Protein 5OWG (pdb70)

B-factor: mean 72.15, std 19.9, range [27.24, 138.33]

Radius of gyration: 15.94 Å; Cα contacts (8 Å, |Δi|>4): 299; chains: 1; bounding box: 30×39×41 Å

Solvent-accessible surface area: 9962 Å² total; per-residue (Å²): 85,18,61,117,1,36,76,69,0,28,97,14,0,74,111,67,7,105,73,62,148,24,119,18,8,122,94,0,67,61,161,183,45,16,2,67,5,64,2,0,48,38,160,51,0,40,5,0,0,2,9,6,3,59,32,103,202,68,54,2,22,0,13,0,1,0,0,0,58,32,47,2,35,10,0,8,0,3,2,29,2,28,4,2,94,197,119,49,92,23,66,91,54,55,15,17,102,231,132,18,87,3,39,138,88,196,178,105,128,30,55,125,38,1,70,89,2,29,49,24,0,75,55,0,3,64,61,0,121,118,22,69,53,90,34,120,98,65,88,7,35,144,63,8,30,134,34,0,77,117,52,26,179,72,68,194,50,12,96,67,11,51,10,40,122,120,28,10,141,68,1,14,33,71,2,6,3,24,109,27,147

Structure (mmCIF, N/CA/C/O backbone):
data_5OWG
#
_entry.id   5OWG
#
_cell.length_a   78.710
_cell.length_b   78.710
_cell.length_c   68.870
_cell.angle_alpha   90.00
_cell.angle_beta   90.00
_cell.angle_gamma   120.00
#
_symmetry.space_group_name_H-M   'P 32 2 1'
#
loop_
_entity.id
_entity.type
_entity.pdbx_description
1 polymer PcyX_EBK42635
2 water water
#
loop_
_atom_site.group_PDB
_atom_site.id
_atom_site.type_symbol
_atom_site.label_atom_id
_atom_site.label_alt_id
_atom_site.label_comp_id
_atom_site.label_asym_id
_atom_site.label_entity_id
_atom_site.label_seq_id
_atom_site.pdbx_PDB_ins_code
_atom_site.Cartn_x
_atom_site.Cartn_y
_atom_site.Cartn_z
_atom_site.occupancy
_atom_site.B_iso_or_equiv
_atom_site.auth_seq_id
_atom_site.auth_comp_id
_atom_site.auth_asym_id
_atom_site.auth_atom_id
_atom_site.pdbx_PDB_model_num
ATOM 1 N N . ARG A 1 13 ? 26.387 52.676 14.388 1.00 67.74 5 ARG A N 1
ATOM 2 C CA . ARG A 1 13 ? 26.945 52.405 13.069 1.00 74.88 5 ARG A CA 1
ATOM 3 C C . ARG A 1 13 ? 27.879 51.202 13.125 1.00 81.05 5 ARG A C 1
ATOM 4 O O . ARG A 1 13 ? 27.914 50.390 12.200 1.00 74.62 5 ARG A O 1
ATOM 25 N N . LEU A 1 14 ? 28.643 51.096 14.215 1.00 85.29 6 LEU A N 1
ATOM 26 C CA . LEU A 1 14 ? 29.501 49.931 14.404 1.00 73.25 6 LEU A CA 1
ATOM 27 C C . LEU A 1 14 ? 28.670 48.662 14.540 1.00 66.51 6 LEU A C 1
ATOM 28 O O . LEU A 1 14 ? 29.045 47.604 14.022 1.00 58.56 6 LEU A O 1
ATOM 44 N N . ILE A 1 15 ? 27.534 48.751 15.235 1.00 56.52 7 ILE A N 1
ATOM 45 C CA . ILE A 1 15 ? 26.657 47.594 15.375 1.00 72.35 7 ILE A CA 1
ATOM 46 C C . ILE A 1 15 ? 25.984 47.281 14.047 1.00 83.32 7 ILE A C 1
ATOM 47 O O . ILE A 1 15 ? 25.788 46.111 13.693 1.00 77.41 7 ILE A O 1
ATOM 63 N N . LYS A 1 16 ? 25.616 48.316 13.291 1.00 79.20 8 LYS A N 1
ATOM 64 C CA . LYS A 1 16 ? 25.069 48.102 11.957 1.00 77.51 8 LYS A CA 1
ATOM 65 C C . LYS A 1 16 ? 26.080 47.389 11.069 1.00 75.69 8 LYS A C 1
ATOM 66 O O . LYS A 1 16 ? 25.778 46.350 10.473 1.00 78.09 8 LYS A O 1
ATOM 85 N N . TRP A 1 17 ? 27.297 47.933 10.978 1.00 71.36 9 TRP A N 1
ATOM 86 C CA . TRP A 1 17 ? 28.344 47.279 10.202 1.00 70.54 9 TRP A CA 1
ATOM 87 C C . TRP A 1 17 ? 28.540 45.832 10.633 1.00 72.41 9 TRP A C 1
ATOM 88 O O . TRP A 1 17 ? 28.930 44.987 9.819 1.00 70.56 9 TRP A O 1
ATOM 109 N N . LYS A 1 18 ? 28.277 45.524 11.905 1.00 76.53 10 LYS A N 1
ATOM 110 C CA . LYS A 1 18 ? 28.460 44.163 12.392 1.00 78.66 10 LYS A CA 1
ATOM 111 C C . LYS A 1 18 ? 27.355 43.242 11.891 1.00 70.00 10 LYS A C 1
ATOM 112 O O . LYS A 1 18 ? 27.630 42.119 11.454 1.00 65.52 10 LYS A O 1
ATOM 131 N N . ASP A 1 19 ? 26.102 43.700 11.942 1.00 73.53 11 ASP A N 1
ATOM 132 C CA . ASP A 1 19 ? 25.000 42.882 11.450 1.00 69.41 11 ASP A CA 1
ATOM 133 C C . ASP A 1 19 ? 25.071 42.717 9.938 1.00 75.24 11 ASP A C 1
ATOM 134 O O . ASP A 1 19 ? 24.809 41.627 9.415 1.00 72.92 11 ASP A O 1
ATOM 143 N N . GLU A 1 20 ? 25.424 43.784 9.216 1.00 70.95 12 GLU A N 1
ATOM 144 C CA . GLU A 1 20 ? 25.624 43.655 7.776 1.00 75.10 12 GLU A CA 1
ATOM 145 C C . GLU A 1 20 ? 26.764 42.690 7.476 1.00 68.02 12 GLU A C 1
ATOM 146 O O . GLU A 1 20 ? 26.701 41.922 6.509 1.00 61.32 12 GLU A O 1
ATOM 158 N N . THR A 1 21 ? 27.817 42.717 8.297 1.00 78.77 13 THR A N 1
ATOM 159 C CA . THR A 1 21 ? 28.929 41.788 8.119 1.00 64.83 13 THR A CA 1
ATOM 160 C C . THR A 1 21 ? 28.482 40.347 8.329 1.00 51.90 13 THR A C 1
ATOM 161 O O . THR A 1 21 ? 28.852 39.454 7.557 1.00 53.20 13 THR A O 1
ATOM 172 N N . ILE A 1 22 ? 27.688 40.096 9.372 1.00 46.75 14 ILE A N 1
ATOM 173 C CA . ILE A 1 22 ? 27.251 38.735 9.664 1.00 53.89 14 ILE A CA 1
ATOM 174 C C . ILE A 1 22 ? 26.308 38.232 8.578 1.00 58.35 14 ILE A C 1
ATOM 175 O O . ILE A 1 22 ? 26.313 37.044 8.235 1.00 48.09 14 ILE A O 1
ATOM 191 N N . GLU A 1 23 ? 25.479 39.121 8.025 1.00 65.31 15 GLU A N 1
ATOM 192 C CA . GLU A 1 23 ? 24.576 38.714 6.953 1.00 66.15 15 GLU A CA 1
ATOM 193 C C . GLU A 1 23 ? 25.354 38.238 5.733 1.00 59.04 15 GLU A C 1
ATOM 194 O O . GLU A 1 23 ? 25.006 37.222 5.122 1.00 60.62 15 GLU A O 1
ATOM 206 N N . VAL A 1 24 ? 26.414 38.960 5.364 1.00 54.03 16 VAL A N 1
ATOM 207 C CA . VAL A 1 24 ? 27.219 38.565 4.211 1.00 45.95 16 VAL A CA 1
ATOM 208 C C . VAL A 1 24 ? 27.842 37.195 4.448 1.00 55.56 16 VAL A C 1
ATOM 209 O O . VAL A 1 24 ? 27.793 36.313 3.582 1.00 58.58 16 VAL A O 1
ATOM 222 N N . LEU A 1 25 ? 28.434 36.993 5.627 1.00 57.61 17 LEU A N 1
ATOM 223 C CA . LEU A 1 25 ? 29.103 35.725 5.905 1.00 52.25 17 LEU A CA 1
ATOM 224 C C . LEU A 1 25 ? 28.112 34.567 5.909 1.00 45.34 17 LEU A C 1
ATOM 225 O O . LEU A 1 25 ? 28.434 33.465 5.450 1.00 48.91 17 LEU A O 1
ATOM 241 N N . ASN A 1 26 ? 26.899 34.795 6.418 1.00 46.16 18 ASN A N 1
ATOM 242 C CA . ASN A 1 26 ? 25.889 33.741 6.416 1.00 60.78 18 ASN A CA 1
ATOM 243 C C . ASN A 1 26 ? 25.410 33.415 5.006 1.00 61.08 18 ASN A C 1
ATOM 244 O O . ASN A 1 26 ? 24.986 32.283 4.746 1.00 71.91 18 ASN A O 1
ATOM 255 N N . ASN A 1 27 ? 25.469 34.381 4.088 1.00 53.16 19 ASN A N 1
ATOM 256 C CA . ASN A 1 27 ? 24.956 34.184 2.738 1.00 67.59 19 ASN A CA 1
ATOM 257 C C . ASN A 1 27 ? 25.952 33.512 1.801 1.00 70.12 19 ASN A C 1
ATOM 258 O O . ASN A 1 27 ? 25.547 33.061 0.723 1.00 55.16 19 ASN A O 1
ATOM 269 N N . ASN A 1 28 ? 27.227 33.439 2.170 1.00 45.10 20 ASN A N 1
ATOM 270 C CA . ASN A 1 28 ? 28.260 32.885 1.301 1.00 57.98 20 ASN A CA 1
ATOM 271 C C . ASN A 1 28 ? 29.021 31.733 1.934 1.00 49.68 20 ASN A C 1
ATOM 272 O O . ASN A 1 28 ? 29.354 30.766 1.243 1.00 58.83 20 ASN A O 1
ATOM 283 N N . LEU A 1 29 ? 29.305 31.810 3.227 1.00 47.19 21 LEU A N 1
ATOM 284 C CA . LEU A 1 29 ? 30.071 30.800 3.938 1.00 51.92 21 LEU A CA 1
ATOM 285 C C . LEU A 1 29 ? 29.147 30.004 4.854 1.00 49.50 21 LEU A C 1
ATOM 286 O O . LEU A 1 29 ? 27.938 30.241 4.920 1.00 46.77 21 LEU A O 1
ATOM 302 N N . VAL A 1 30 ? 29.735 29.045 5.565 1.00 46.48 22 VAL A N 1
ATOM 303 C CA . VAL A 1 30 ? 29.030 28.258 6.568 1.00 44.91 22 VAL A CA 1
ATOM 304 C C . VAL A 1 30 ? 29.771 28.403 7.888 1.00 47.68 22 VAL A C 1
ATOM 305 O O . VAL A 1 30 ? 31.001 28.282 7.932 1.00 42.60 22 VAL A O 1
ATOM 318 N N . GLU A 1 31 ? 29.023 28.657 8.955 1.00 52.06 23 GLU A N 1
ATOM 319 C CA . GLU A 1 31 ? 29.609 28.794 10.277 1.00 56.41 23 GLU A CA 1
ATOM 320 C C . GLU A 1 31 ? 29.955 27.427 10.852 1.00 46.82 23 GLU A C 1
ATOM 321 O O . GLU A 1 31 ? 29.257 26.435 10.621 1.00 51.80 23 GLU A O 1
ATOM 333 N N . TYR A 1 32 ? 31.047 27.384 11.610 1.00 46.89 24 TYR A N 1
ATOM 334 C CA . TYR A 1 32 ? 31.506 26.159 12.245 1.00 45.16 24 TYR A CA 1
ATOM 335 C C . TYR A 1 32 ? 32.094 26.505 13.605 1.00 50.71 24 TYR A C 1
ATOM 336 O O . TYR A 1 32 ? 32.438 27.658 13.880 1.00 40.42 24 TYR A O 1
ATOM 354 N N . ASN A 1 33 ? 32.203 25.491 14.459 1.00 42.77 25 ASN A N 1
ATOM 355 C CA . ASN A 1 33 ? 32.742 25.656 15.807 1.00 41.85 25 ASN A CA 1
ATOM 356 C C . ASN A 1 33 ? 34.213 25.258 15.779 1.00 42.25 25 ASN A C 1
ATOM 357 O O . ASN A 1 33 ? 34.545 24.072 15.716 1.00 50.63 25 ASN A O 1
ATOM 368 N N . GLU A 1 34 ? 35.094 26.251 15.832 1.00 41.78 26 GLU A N 1
ATOM 369 C CA . GLU A 1 34 ? 36.526 25.977 15.794 1.00 49.27 26 GLU A CA 1
ATOM 370 C C . GLU A 1 34 ? 36.989 25.461 17.153 1.00 41.05 26 GLU A C 1
ATOM 371 O O . GLU A 1 34 ? 36.631 26.042 18.182 1.00 44.06 26 GLU A O 1
ATOM 383 N N . PRO A 1 35 ? 37.774 24.384 17.201 1.00 48.12 27 PRO A N 1
ATOM 384 C CA . PRO A 1 35 ? 38.244 23.873 18.495 1.00 47.69 27 PRO A CA 1
ATOM 385 C C . PRO A 1 35 ? 38.962 24.948 19.299 1.00 42.46 27 PRO A C 1
ATOM 386 O O . PRO A 1 35 ? 39.844 25.645 18.791 1.00 42.92 27 PRO A O 1
ATOM 397 N N . GLY A 1 36 ? 38.580 25.075 20.571 1.00 47.06 28 GLY A N 1
ATOM 398 C CA . GLY A 1 36 ? 39.184 26.016 21.483 1.00 42.97 28 GLY A CA 1
ATOM 399 C C . GLY A 1 36 ? 38.437 27.329 21.619 1.00 52.45 28 GLY A C 1
ATOM 400 O O . GLY A 1 36 ? 38.555 27.993 22.657 1.00 40.40 28 GLY A O 1
ATOM 404 N N . MET A 1 37 ? 37.668 27.719 20.599 1.00 40.47 29 MET A N 1
ATOM 405 C CA . MET A 1 37 ? 37.019 29.024 20.614 1.00 40.20 29 MET A CA 1
ATOM 406 C C . MET A 1 37 ? 35.923 29.120 21.666 1.00 43.38 29 MET A C 1
ATOM 407 O O . MET A 1 37 ? 35.583 30.233 22.083 1.00 44.48 29 MET A O 1
ATOM 421 N N . GLU A 1 38 ? 35.360 27.990 22.105 1.00 46.36 30 GLU A N 1
ATOM 422 C CA . GLU A 1 38 ? 34.334 28.040 23.141 1.00 45.22 30 GLU A CA 1
ATOM 423 C C . GLU A 1 38 ? 34.834 28.738 24.397 1.00 50.79 30 GLU A C 1
ATOM 424 O O . GLU A 1 38 ? 34.020 29.222 25.191 1.00 56.38 30 GLU A O 1
ATOM 436 N N . ARG A 1 39 ? 36.152 28.803 24.593 1.00 48.42 31 ARG A N 1
ATOM 437 C CA . ARG A 1 39 ? 36.721 29.490 25.744 1.00 60.94 31 ARG A CA 1
ATOM 438 C C . ARG A 1 39 ? 36.656 31.005 25.613 1.00 59.03 31 ARG A C 1
ATOM 439 O O . ARG A 1 39 ? 37.026 31.705 26.561 1.00 50.21 31 ARG A O 1
ATOM 460 N N . PHE A 1 40 ? 36.208 31.529 24.466 1.00 47.95 32 PHE A N 1
ATOM 461 C CA . PHE A 1 40 ? 36.240 32.965 24.214 1.00 47.75 32 PHE A CA 1
ATOM 462 C C . PHE A 1 40 ? 34.897 33.501 23.729 1.00 40.86 32 PHE A C 1
ATOM 463 O O . PHE A 1 40 ? 34.850 34.572 23.114 1.00 55.72 32 PHE A O 1
ATOM 480 N N . ASN A 1 41 ? 33.812 32.776 23.978 1.00 49.50 33 ASN A N 1
ATOM 481 C CA . ASN A 1 41 ? 32.454 33.289 23.814 1.00 53.54 33 ASN A CA 1
ATOM 482 C C . ASN A 1 41 ? 31.861 33.388 25.217 1.00 67.23 33 ASN A C 1
ATOM 483 O O . ASN A 1 41 ? 31.182 32.474 25.689 1.00 58.62 33 ASN A O 1
ATOM 494 N N . ASN A 1 42 ? 32.132 34.508 25.885 1.00 56.77 34 ASN A N 1
ATOM 495 C CA . ASN A 1 42 ? 31.745 34.718 27.277 1.00 71.37 34 ASN A CA 1
ATOM 496 C C . ASN A 1 42 ? 30.797 35.908 27.327 1.00 66.19 34 ASN A C 1
ATOM 497 O O . ASN A 1 42 ? 31.200 37.041 27.043 1.00 50.11 34 ASN A O 1
ATOM 508 N N . GLU A 1 43 ? 29.536 35.649 27.685 1.00 73.04 35 GLU A N 1
ATOM 509 C CA . GLU A 1 43 ? 28.536 36.711 27.696 1.00 79.17 35 GLU A CA 1
ATOM 510 C C . GLU A 1 43 ? 28.876 37.799 28.707 1.00 63.66 35 GLU A C 1
ATOM 511 O O . GLU A 1 43 ? 28.540 38.969 28.493 1.00 68.41 35 GLU A O 1
ATOM 523 N N . LYS A 1 44 ? 29.538 37.441 29.809 1.00 60.03 36 LYS A N 1
ATOM 524 C CA . LYS A 1 44 ? 29.811 38.426 30.850 1.00 80.22 36 LYS A CA 1
ATOM 525 C C . LYS A 1 44 ? 30.886 39.416 30.421 1.00 73.70 36 LYS A C 1
ATOM 526 O O . LYS A 1 44 ? 30.850 40.581 30.832 1.00 67.07 36 LYS A O 1
ATOM 545 N N . LEU A 1 45 ? 31.842 38.979 29.607 1.00 66.61 37 LEU A N 1
ATOM 546 C CA . LEU A 1 45 ? 32.882 39.855 29.086 1.00 61.59 37 LEU A CA 1
ATOM 547 C C . LEU A 1 45 ? 32.507 40.475 27.747 1.00 45.74 37 LEU A C 1
ATOM 548 O O . LEU A 1 45 ? 33.356 41.111 27.113 1.00 40.32 37 LEU A O 1
ATOM 564 N N . GLY A 1 46 ? 31.263 40.309 27.311 1.00 52.91 38 GLY A N 1
ATOM 565 C CA . GLY A 1 46 ? 30.871 40.800 25.996 1.00 60.79 38 GLY A CA 1
ATOM 566 C C . GLY A 1 46 ? 31.773 40.312 24.889 1.00 48.25 38 GLY A C 1
ATOM 567 O O . GLY A 1 46 ? 32.043 41.049 23.931 1.00 48.37 38 GLY A O 1
ATOM 571 N N . TRP A 1 47 ? 32.253 39.075 24.996 1.00 54.28 39 TRP A N 1
ATOM 572 C CA . TRP A 1 47 ? 33.173 38.495 24.027 1.00 64.17 39 TRP A CA 1
ATOM 573 C C . TRP A 1 47 ? 32.407 37.516 23.147 1.00 43.55 39 TRP A C 1
ATOM 574 O O . TRP A 1 47 ? 31.833 36.543 23.649 1.00 49.61 39 TRP A O 1
ATOM 595 N N . VAL A 1 48 ? 32.392 37.778 21.843 1.00 50.68 40 VAL A N 1
ATOM 596 C CA . VAL A 1 48 ? 31.789 36.885 20.863 1.00 53.24 40 VAL A CA 1
ATOM 597 C C . VAL A 1 48 ? 32.833 36.582 19.800 1.00 41.54 40 VAL A C 1
ATOM 598 O O . VAL A 1 48 ? 33.468 37.500 19.269 1.00 45.62 40 VAL A O 1
ATOM 611 N N . ASN A 1 49 ? 33.007 35.300 19.491 1.00 42.42 41 ASN A N 1
ATOM 612 C CA . ASN A 1 49 ? 33.960 34.865 18.478 1.00 53.87 41 ASN A CA 1
ATOM 613 C C . ASN A 1 49 ? 33.283 33.820 17.608 1.00 49.29 41 ASN A C 1
ATOM 614 O O . ASN A 1 49 ? 32.806 32.801 18.117 1.00 50.57 41 ASN A O 1
ATOM 625 N N . ARG A 1 50 ? 33.242 34.072 16.302 1.00 44.54 42 ARG A N 1
ATOM 626 C CA . ARG A 1 50 ? 32.519 33.227 15.366 1.00 45.48 42 ARG A CA 1
ATOM 627 C C . ARG A 1 50 ? 33.371 33.015 14.126 1.00 47.71 42 ARG A C 1
ATOM 628 O O . ARG A 1 50 ? 34.055 33.938 13.674 1.00 37.62 42 ARG A O 1
ATOM 649 N N . THR A 1 51 ? 33.327 31.803 13.575 1.00 41.56 43 THR A N 1
ATOM 650 C CA . THR A 1 51 ? 34.150 31.461 12.426 1.00 45.57 43 THR A CA 1
ATOM 651 C C . THR A 1 51 ? 33.307 30.804 11.343 1.00 44.43 43 THR A C 1
ATOM 652 O O . THR A 1 51 ? 32.421 29.996 11.637 1.00 37.42 43 THR A O 1
ATOM 663 N N . TRP A 1 52 ? 33.588 31.166 10.090 1.00 37.40 44 TRP A N 1
ATOM 664 C CA . TRP A 1 52 ? 32.966 30.557 8.925 1.00 47.90 44 TRP A CA 1
ATOM 665 C C . TRP A 1 52 ? 34.053 30.049 7.988 1.00 44.92 44 TRP A C 1
ATOM 666 O O . TRP A 1 52 ? 35.225 30.418 8.104 1.00 45.84 44 TRP A O 1
ATOM 687 N N . ASN A 1 53 ? 33.652 29.198 7.049 1.00 47.41 45 ASN A N 1
ATOM 688 C CA . ASN A 1 53 ? 34.536 28.813 5.959 1.00 49.36 45 ASN A CA 1
ATOM 689 C C . ASN A 1 53 ? 33.700 28.254 4.818 1.00 49.18 45 ASN A C 1
ATOM 690 O O . ASN A 1 53 ? 32.531 27.899 4.992 1.00 41.57 45 ASN A O 1
ATOM 701 N N . ASN A 1 54 ? 34.318 28.191 3.641 1.00 39.19 46 ASN A N 1
ATOM 702 C CA . ASN A 1 54 ? 33.744 27.473 2.514 1.00 35.47 46 ASN A CA 1
ATOM 703 C C . ASN A 1 54 ? 34.890 26.881 1.702 1.00 42.74 46 ASN A C 1
ATOM 704 O O . ASN A 1 54 ? 36.058 26.953 2.096 1.00 38.79 46 ASN A O 1
ATOM 715 N N . ARG A 1 55 ? 34.540 26.281 0.562 1.00 39.04 47 ARG A N 1
ATOM 716 C CA . ARG A 1 55 ? 35.539 25.640 -0.286 1.00 40.85 47 ARG A CA 1
ATOM 717 C C . ARG A 1 55 ? 36.722 26.559 -0.553 1.00 37.52 47 ARG A C 1
ATOM 718 O O . ARG A 1 55 ? 37.874 26.109 -0.580 1.00 37.22 47 ARG A O 1
ATOM 739 N N . TYR A 1 56 ? 36.461 27.850 -0.740 1.00 34.14 48 TYR A N 1
ATOM 740 C CA . TYR A 1 56 ? 37.492 28.772 -1.192 1.00 49.40 48 TYR A CA 1
ATOM 741 C C . TYR A 1 56 ? 38.164 29.534 -0.059 1.00 44.48 48 TYR A C 1
ATOM 742 O O . TYR A 1 56 ? 39.272 30.047 -0.252 1.00 38.91 48 TYR A O 1
ATOM 760 N N . ILE A 1 57 ? 37.530 29.620 1.107 1.00 39.63 49 ILE A N 1
ATOM 761 C CA . ILE A 1 57 ? 38.044 30.379 2.242 1.00 35.47 49 ILE A CA 1
ATOM 762 C C . ILE A 1 57 ? 38.127 29.425 3.425 1.00 33.17 49 ILE A C 1
ATOM 763 O O . ILE A 1 57 ? 37.096 29.034 3.987 1.00 36.97 49 ILE A O 1
ATOM 779 N N . ARG A 1 58 ? 39.350 29.052 3.813 1.00 42.80 50 ARG A N 1
ATOM 780 C CA . ARG A 1 58 ? 39.509 28.085 4.894 1.00 44.19 50 ARG A CA 1
ATOM 781 C C . ARG A 1 58 ? 39.072 28.654 6.236 1.00 36.88 50 ARG A C 1
ATOM 782 O O . ARG A 1 58 ? 38.589 27.904 7.093 1.00 31.97 50 ARG A O 1
ATOM 803 N N . ARG A 1 59 ? 39.225 29.960 6.445 1.00 39.24 51 ARG A N 1
ATOM 804 C CA . ARG A 1 59 ? 38.895 30.537 7.742 1.00 38.28 51 ARG A CA 1
ATOM 805 C C . ARG A 1 59 ? 38.441 31.981 7.594 1.00 31.81 51 ARG A C 1
ATOM 806 O O . ARG A 1 59 ? 39.119 32.796 6.960 1.00 41.10 51 ARG A O 1
ATOM 827 N N . ALA A 1 60 ? 37.287 32.280 8.187 1.00 37.69 52 ALA A N 1
ATOM 828 C CA . ALA A 1 60 ? 36.764 33.636 8.309 1.00 41.92 52 ALA A CA 1
ATOM 829 C C . ALA A 1 60 ? 36.331 33.818 9.754 1.00 27.24 52 ALA A C 1
ATOM 830 O O . ALA A 1 60 ? 35.467 33.080 10.235 1.00 30.95 52 ALA A O 1
ATOM 837 N N . HIS A 1 61 ? 36.919 34.795 10.443 1.00 31.08 53 HIS A N 1
ATOM 838 C CA . HIS A 1 61 ? 36.830 34.889 11.896 1.00 35.85 53 HIS A CA 1
ATOM 839 C C . HIS A 1 61 ? 36.334 36.271 12.288 1.00 31.57 53 HIS A C 1
ATOM 840 O O . HIS A 1 61 ? 36.956 37.277 11.933 1.00 40.00 53 HIS A O 1
ATOM 854 N N . LEU A 1 62 ? 35.228 36.318 13.027 1.00 44.10 54 LEU A N 1
ATOM 855 C CA . LEU A 1 62 ? 34.665 37.564 13.535 1.00 50.37 54 LEU A CA 1
ATOM 856 C C . LEU A 1 62 ? 34.840 37.598 15.046 1.00 47.81 54 LEU A C 1
ATOM 857 O O . LEU A 1 62 ? 34.271 36.765 15.760 1.00 50.45 54 LEU A O 1
ATOM 873 N N . ASP A 1 63 ? 35.620 38.564 15.525 1.00 51.69 55 ASP A N 1
ATOM 874 C CA . ASP A 1 63 ? 35.891 38.744 16.945 1.00 40.80 55 ASP A CA 1
ATOM 875 C C . ASP A 1 63 ? 35.337 40.095 17.374 1.00 41.55 55 ASP A C 1
ATOM 876 O O . ASP A 1 63 ? 35.810 41.137 16.907 1.00 49.60 55 ASP A O 1
ATOM 885 N N . VAL A 1 64 ? 34.343 40.076 18.261 1.00 38.22 56 VAL A N 1
ATOM 886 C CA . VAL A 1 64 ? 33.654 41.283 18.705 1.00 56.94 56 VAL A CA 1
ATOM 887 C C . VAL A 1 64 ? 33.693 41.334 20.225 1.00 54.47 56 VAL A C 1
ATOM 888 O O . VAL A 1 64 ? 33.332 40.357 20.892 1.00 49.99 56 VAL A O 1
ATOM 901 N N . VAL A 1 65 ? 34.125 42.469 20.767 1.00 44.44 57 VAL A N 1
ATOM 902 C CA . VAL A 1 65 ? 34.121 42.718 22.205 1.00 60.12 57 VAL A CA 1
ATOM 903 C C . VAL A 1 65 ? 33.169 43.879 22.459 1.00 47.06 57 VAL A C 1
ATOM 904 O O . VAL A 1 65 ? 33.471 45.026 22.105 1.00 49.29 57 VAL A O 1
ATOM 917 N N . ASP A 1 66 ? 32.025 43.586 23.069 1.00 47.36 58 ASP A N 1
ATOM 918 C CA . ASP A 1 66 ? 31.006 44.588 23.377 1.00 62.14 58 ASP A CA 1
ATOM 919 C C . ASP A 1 66 ? 31.055 44.853 24.882 1.00 67.98 58 ASP A C 1
ATOM 920 O O . ASP A 1 66 ? 30.400 44.168 25.671 1.00 57.69 58 ASP A O 1
ATOM 929 N N . VAL A 1 67 ? 31.839 45.859 25.276 1.00 65.51 59 VAL A N 1
ATOM 930 C CA . VAL A 1 67 ? 31.982 46.220 26.684 1.00 75.48 59 VAL A CA 1
ATOM 931 C C . VAL A 1 67 ? 31.736 47.713 26.866 1.00 83.43 59 VAL A C 1
ATOM 932 O O . VAL A 1 67 ? 32.664 48.483 27.136 1.00 82.98 59 VAL A O 1
ATOM 945 N N . ARG A 1 68 ? 30.480 48.129 26.745 1.00 79.54 60 ARG A N 1
ATOM 946 C CA . ARG A 1 68 ? 30.107 49.532 26.919 1.00 82.67 60 ARG A CA 1
ATOM 947 C C . ARG A 1 68 ? 29.442 49.735 28.279 1.00 83.27 60 ARG A C 1
ATOM 948 O O . ARG A 1 68 ? 28.299 50.183 28.395 1.00 81.11 60 ARG A O 1
ATOM 969 N N . GLU A 1 69 ? 30.197 49.384 29.318 1.00 88.85 61 GLU A N 1
ATOM 970 C CA . GLU A 1 69 ? 29.752 49.534 30.700 1.00 79.48 61 GLU A CA 1
ATOM 971 C C . GLU A 1 69 ? 30.937 49.439 31.655 1.00 86.77 61 GLU A C 1
ATOM 972 O O . GLU A 1 69 ? 32.035 49.040 31.262 1.00 84.62 61 GLU A O 1
ATOM 984 N N . GLY A 1 72 ? 34.311 51.737 28.969 1.00 72.34 64 GLY A N 1
ATOM 985 C CA . GLY A 1 72 ? 33.218 51.545 28.032 1.00 67.44 64 GLY A CA 1
ATOM 986 C C . GLY A 1 72 ? 33.673 51.581 26.587 1.00 82.38 64 GLY A C 1
ATOM 987 O O . GLY A 1 72 ? 33.622 52.628 25.942 1.00 78.26 64 GLY A O 1
ATOM 991 N N . LEU A 1 73 ? 34.106 50.435 26.073 1.00 69.60 65 LEU A N 1
ATOM 992 C CA . LEU A 1 73 ? 34.659 50.343 24.729 1.00 71.49 65 LEU A CA 1
ATOM 993 C C . LEU A 1 73 ? 33.890 49.313 23.903 1.00 66.47 65 LEU A C 1
ATOM 994 O O . LEU A 1 73 ? 32.961 48.654 24.377 1.00 72.95 65 LEU A O 1
ATOM 1010 N N . TRP A 1 74 ? 34.306 49.191 22.645 1.00 72.50 66 TRP A N 1
ATOM 1011 C CA . TRP A 1 74 ? 33.654 48.330 21.662 1.00 68.74 66 TRP A CA 1
ATOM 1012 C C . TRP A 1 74 ? 34.633 48.159 20.517 1.00 61.19 66 TRP A C 1
ATOM 1013 O O . TRP A 1 74 ? 35.036 49.150 19.900 1.00 63.67 66 TRP A O 1
ATOM 1034 N N . MET A 1 75 ? 35.016 46.919 20.234 1.00 55.78 67 MET A N 1
ATOM 1035 C CA . MET A 1 75 ? 35.982 46.650 19.185 1.00 66.64 67 MET A CA 1
ATOM 1036 C C . MET A 1 75 ? 35.499 45.466 18.365 1.00 52.37 67 MET A C 1
ATOM 1037 O O . MET A 1 75 ? 34.629 44.701 18.787 1.00 44.47 67 MET A O 1
ATOM 1051 N N . ALA A 1 76 ? 36.077 45.327 17.177 1.00 51.14 68 ALA A N 1
ATOM 1052 C CA . ALA A 1 76 ? 35.757 44.207 16.311 1.00 47.72 68 ALA A CA 1
ATOM 1053 C C . ALA A 1 76 ? 36.976 43.871 15.469 1.00 47.12 68 ALA A C 1
ATOM 1054 O O . ALA A 1 76 ? 37.765 44.748 15.106 1.00 40.32 68 ALA A O 1
ATOM 1061 N N . HIS A 1 77 ? 37.121 42.584 15.171 1.00 43.38 69 HIS A N 1
ATOM 1062 C CA . HIS A 1 77 ? 38.204 42.082 14.341 1.00 50.96 69 HIS A CA 1
ATOM 1063 C C . HIS A 1 77 ? 37.622 41.086 13.354 1.00 36.85 69 HIS A C 1
ATOM 1064 O O . HIS A 1 77 ? 36.814 40.232 13.729 1.00 34.45 69 HIS A O 1
ATOM 1078 N N . LEU A 1 78 ? 38.020 41.209 12.090 1.00 42.99 70 LEU A N 1
ATOM 1079 C CA . LEU A 1 78 ? 37.496 40.359 11.028 1.00 37.20 70 LEU A CA 1
ATOM 1080 C C . LEU A 1 78 ? 38.630 40.029 10.073 1.00 39.26 70 LEU A C 1
ATOM 1081 O O . LEU A 1 78 ? 39.262 40.935 9.521 1.00 38.24 70 LEU A O 1
ATOM 1097 N N . CYS A 1 79 ? 38.881 38.736 9.879 1.00 42.28 71 CYS A N 1
ATOM 1098 C CA . CYS A 1 79 ? 39.975 38.277 9.038 1.00 32.12 71 CYS A CA 1
ATOM 1099 C C . CYS A 1 79 ? 39.511 37.082 8.221 1.00 39.66 71 CYS A C 1
ATOM 1100 O O . CYS A 1 79 ? 38.746 36.242 8.702 1.00 39.83 71 CYS A O 1
ATOM 1108 N N . LEU A 1 80 ? 39.987 37.012 6.978 1.00 51.27 72 LEU A N 1
ATOM 1109 C CA . LEU A 1 80 ? 39.657 35.920 6.069 1.00 56.13 72 LEU A CA 1
ATOM 1110 C C . LEU A 1 80 ? 40.935 35.376 5.449 1.00 42.51 72 LEU A C 1
ATOM 1111 O O . LEU A 1 80 ? 41.675 36.119 4.796 1.00 50.03 72 LEU A O 1
ATOM 1127 N N . PHE A 1 81 ? 41.188 34.077 5.648 1.00 34.18 73 PHE A N 1
ATOM 1128 C CA . PHE A 1 81 ? 42.288 33.382 4.989 1.00 28.20 73 PHE A CA 1
ATOM 1129 C C . PHE A 1 81 ? 41.752 32.537 3.841 1.00 43.68 73 PHE A C 1
ATOM 1130 O O . PHE A 1 81 ? 40.817 31.752 4.053 1.00 44.69 73 PHE A O 1
ATOM 1147 N N . PRO A 1 82 ? 42.289 32.643 2.626 1.00 40.02 74 PRO A N 1
ATOM 1148 C CA . PRO A 1 82 ? 41.838 31.759 1.543 1.00 54.16 74 PRO A CA 1
ATOM 1149 C C . PRO A 1 82 ? 42.354 30.338 1.730 1.00 47.32 74 PRO A C 1
ATOM 1150 O O . PRO A 1 82 ? 43.168 30.046 2.608 1.00 49.36 74 PRO A O 1
ATOM 1161 N N . MET A 1 83 ? 41.861 29.441 0.877 1.00 43.54 75 MET A N 1
ATOM 1162 C CA . MET A 1 83 ? 42.252 28.040 0.942 1.00 40.99 75 MET A CA 1
ATOM 1163 C C . MET A 1 83 ? 43.685 27.866 0.432 1.00 57.34 75 MET A C 1
ATOM 1164 O O . MET A 1 83 ? 44.281 28.768 -0.166 1.00 51.86 75 MET A O 1
ATOM 1178 N N . LEU A 1 84 ? 44.234 26.672 0.669 1.00 43.14 76 LEU A N 1
ATOM 1179 C CA . LEU A 1 84 ? 45.673 26.442 0.615 1.00 58.62 76 LEU A CA 1
ATOM 1180 C C . LEU A 1 84 ? 46.247 26.287 -0.792 1.00 67.50 76 LEU A C 1
ATOM 1181 O O . LEU A 1 84 ? 47.475 26.286 -0.927 1.00 81.47 76 LEU A O 1
ATOM 1197 N N . THR A 1 85 ? 45.430 26.142 -1.837 1.00 52.97 77 THR A N 1
ATOM 1198 C CA . THR A 1 85 ? 45.943 26.259 -3.200 1.00 68.66 77 THR A CA 1
ATOM 1199 C C . THR A 1 85 ? 45.762 27.661 -3.764 1.00 66.02 77 THR A C 1
ATOM 1200 O O . THR A 1 85 ? 46.191 27.925 -4.892 1.00 65.45 77 THR A O 1
ATOM 1211 N N . ASN A 1 86 ? 45.139 28.558 -3.009 1.00 61.85 78 ASN A N 1
ATOM 1212 C CA . ASN A 1 86 ? 44.952 29.938 -3.424 1.00 53.81 78 ASN A CA 1
ATOM 1213 C C . ASN A 1 86 ? 46.115 30.789 -2.934 1.00 71.68 78 ASN A C 1
ATOM 1214 O O . ASN A 1 86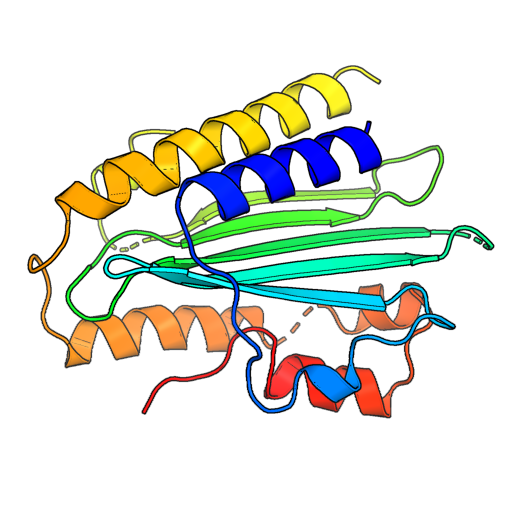 ? 46.665 30.564 -1.852 1.00 65.85 78 ASN A O 1
ATOM 1225 N N . GLY A 1 87 ? 46.488 31.773 -3.748 1.00 79.80 79 GLY A N 1
ATOM 1226 C CA . GLY A 1 87 ? 47.579 32.666 -3.412 1.00 67.97 79 GLY A CA 1
ATOM 1227 C C . GLY A 1 87 ? 47.105 34.084 -3.177 1.00 53.04 79 GLY A C 1
ATOM 1228 O O . GLY A 1 87 ? 47.898 35.029 -3.229 1.00 56.02 79 GLY A O 1
ATOM 1232 N N . GLY A 1 88 ? 45.812 34.244 -2.909 1.00 68.84 80 GLY A N 1
ATOM 1233 C CA . GLY A 1 88 ? 45.218 35.553 -2.784 1.00 64.35 80 GLY A CA 1
ATOM 1234 C C . GLY A 1 88 ? 45.587 36.254 -1.494 1.00 74.27 80 GLY A C 1
ATOM 1235 O O . GLY A 1 88 ? 46.191 35.672 -0.587 1.00 66.66 80 GLY A O 1
ATOM 1239 N N . PRO A 1 89 ? 45.225 37.535 -1.390 1.00 69.00 81 PRO A N 1
ATOM 1240 C CA . PRO A 1 89 ? 45.547 38.301 -0.180 1.00 73.53 81 PRO A CA 1
ATOM 1241 C C . PRO A 1 89 ? 44.722 37.867 1.022 1.00 74.85 81 PRO A C 1
ATOM 1242 O O . PRO A 1 89 ? 44.053 36.829 0.990 1.00 61.20 81 PRO A O 1
ATOM 1253 N N . ILE A 1 90 ? 44.768 38.661 2.088 1.00 65.18 82 ILE A N 1
ATOM 1254 C CA . ILE A 1 90 ? 44.036 38.391 3.318 1.00 44.89 82 ILE A CA 1
ATOM 1255 C C . ILE A 1 90 ? 43.187 39.616 3.625 1.00 53.48 82 ILE A C 1
ATOM 1256 O O . ILE A 1 90 ? 43.722 40.695 3.913 1.00 64.53 82 ILE A O 1
ATOM 1272 N N . TYR A 1 91 ? 41.867 39.459 3.556 1.00 48.50 83 TYR A N 1
ATOM 1273 C CA . TYR A 1 91 ? 40.970 40.487 4.066 1.00 52.53 83 TYR A CA 1
ATOM 1274 C C . TYR A 1 91 ? 41.208 40.664 5.557 1.00 61.06 83 TYR A C 1
ATOM 1275 O O . TYR A 1 91 ? 41.210 39.691 6.317 1.00 57.07 83 TYR A O 1
ATOM 1293 N N . GLY A 1 92 ? 41.418 41.906 5.973 1.00 52.87 84 GLY A N 1
ATOM 1294 C CA . GLY A 1 92 ? 41.596 42.208 7.375 1.00 63.16 84 GLY A CA 1
ATOM 1295 C C . GLY A 1 92 ? 40.940 43.525 7.713 1.00 59.23 84 GLY A C 1
ATOM 1296 O O . GLY A 1 92 ? 41.201 44.533 7.055 1.00 57.48 84 GLY A O 1
ATOM 1300 N N . PHE A 1 93 ? 40.064 43.525 8.713 1.00 54.97 85 PHE A N 1
ATOM 1301 C CA . PHE A 1 93 ? 39.391 44.736 9.164 1.00 60.62 85 PHE A CA 1
ATOM 1302 C C . PHE A 1 93 ? 39.442 44.766 10.681 1.00 59.40 85 PHE A C 1
ATOM 1303 O O . PHE A 1 93 ? 38.991 43.821 11.338 1.00 56.57 85 PHE A O 1
ATOM 1320 N N . ASP A 1 94 ? 39.995 45.842 11.232 1.00 62.08 86 ASP A N 1
ATOM 1321 C CA . ASP A 1 94 ? 40.127 46.007 12.674 1.00 69.72 86 ASP A CA 1
ATOM 1322 C C . ASP A 1 94 ? 39.706 47.421 13.032 1.00 59.14 86 ASP A C 1
ATOM 1323 O O . ASP A 1 94 ? 40.267 48.391 12.509 1.00 61.37 86 ASP A O 1
ATOM 1332 N N . ILE A 1 95 ? 38.718 47.536 13.914 1.00 57.32 87 ILE A N 1
ATOM 1333 C CA . ILE A 1 95 ? 38.203 48.822 14.363 1.00 64.22 87 ILE A CA 1
ATOM 1334 C C . ILE A 1 95 ? 38.098 48.791 15.881 1.00 65.59 87 ILE A C 1
ATOM 1335 O O . ILE A 1 95 ? 37.490 47.876 16.449 1.00 59.09 87 ILE A O 1
ATOM 1351 N N . ILE A 1 96 ? 38.721 49.767 16.535 1.00 72.68 88 ILE A N 1
ATOM 1352 C CA . ILE A 1 96 ? 38.536 50.015 17.960 1.00 83.34 88 ILE A CA 1
ATOM 1353 C C . ILE A 1 96 ? 38.071 51.454 18.116 1.00 73.37 88 ILE A C 1
ATOM 1354 O O . ILE A 1 96 ? 38.732 52.382 17.637 1.00 74.27 88 ILE A O 1
ATOM 1370 N N . ALA A 1 97 ? 36.936 51.635 18.785 1.00 58.32 89 ALA A N 1
ATOM 1371 C CA . ALA A 1 97 ? 36.357 52.958 18.958 1.00 72.15 89 ALA A CA 1
ATOM 1372 C C . ALA A 1 97 ? 35.753 53.076 20.345 1.00 84.44 89 ALA A C 1
ATOM 1373 O O . ALA A 1 97 ? 36.058 54.010 21.092 1.00 92.26 89 ALA A O 1
ATOM 1380 N N . GLY A 1 98 ? 34.905 52.118 20.697 1.00 78.25 90 GLY A N 1
ATOM 1381 C CA . GLY A 1 98 ? 34.133 52.222 21.912 1.00 69.22 90 GLY A CA 1
ATOM 1382 C C . GLY A 1 98 ? 32.951 53.144 21.741 1.00 82.28 90 GLY A C 1
ATOM 1383 O O . GLY A 1 98 ? 32.001 52.823 21.023 1.00 81.08 90 GLY A O 1
ATOM 1387 N N . GLU A 1 99 ? 33.014 54.303 22.383 1.00 80.40 91 GLU A N 1
ATOM 1388 C CA . GLU A 1 99 ? 31.934 55.271 22.343 1.00 86.37 91 GLU A CA 1
ATOM 1389 C C . GLU A 1 99 ? 32.512 56.653 22.094 1.00 87.28 91 GLU A C 1
ATOM 1390 O O . GLU A 1 99 ? 33.551 57.009 22.658 1.00 91.05 91 GLU A O 1
ATOM 1402 N N . LYS A 1 100 ? 31.845 57.421 21.235 1.00 87.95 92 LYS A N 1
ATOM 1403 C CA . LYS A 1 100 ? 32.082 58.839 21.001 1.00 75.84 92 LYS A CA 1
ATOM 1404 C C . LYS A 1 100 ? 33.296 59.088 20.102 1.00 65.02 92 LYS A C 1
ATOM 1405 O O . LYS A 1 100 ? 33.446 60.203 19.601 1.00 67.91 92 LYS A O 1
ATOM 1424 N N . LYS A 1 101 ? 34.150 58.097 19.853 1.00 82.86 93 LYS A N 1
ATOM 1425 C CA . LYS A 1 101 ? 35.397 58.352 19.146 1.00 79.43 93 LYS A CA 1
ATOM 1426 C C . LYS A 1 101 ? 35.952 57.047 18.593 1.00 73.79 93 LYS A C 1
ATO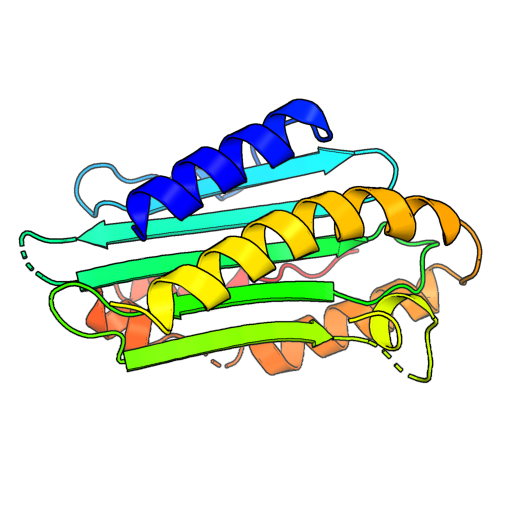M 1427 O O . LYS A 1 101 ? 35.914 56.015 19.267 1.00 82.96 93 LYS A O 1
ATOM 1446 N N . VAL A 1 102 ? 36.466 57.106 17.367 1.00 71.90 94 VAL A N 1
ATOM 1447 C CA . VAL A 1 102 ? 37.116 55.970 16.722 1.00 82.19 94 VAL A CA 1
ATOM 1448 C C . VAL A 1 102 ? 38.620 56.177 16.842 1.00 80.99 94 VAL A C 1
ATOM 1449 O O . VAL A 1 102 ? 39.202 57.011 16.140 1.00 79.95 94 VAL A O 1
ATOM 1462 N N . THR A 1 103 ? 39.253 55.411 17.732 1.00 78.31 95 THR A N 1
ATOM 1463 C CA . THR A 1 103 ? 40.679 55.584 17.987 1.00 68.14 95 THR A CA 1
ATOM 1464 C C . THR A 1 103 ? 41.531 54.859 16.951 1.00 86.55 95 THR A C 1
ATOM 1465 O O . THR A 1 103 ? 42.515 55.418 16.455 1.00 94.68 95 THR A O 1
ATOM 1476 N N . GLY A 1 104 ? 41.174 53.629 16.624 1.00 79.48 96 GLY A N 1
ATOM 1477 C CA . GLY A 1 104 ? 41.954 52.834 15.686 1.00 79.09 96 GLY A CA 1
ATOM 1478 C C . GLY A 1 104 ? 41.087 52.241 14.599 1.00 71.40 96 GLY A C 1
ATOM 1479 O O . GLY A 1 104 ? 39.954 51.829 14.844 1.00 65.70 96 GLY A O 1
ATOM 1483 N N . ALA A 1 105 ? 41.638 52.201 13.387 1.00 77.44 97 ALA A N 1
ATOM 1484 C CA . ALA A 1 105 ? 40.951 51.631 12.236 1.00 72.42 97 ALA A CA 1
ATOM 1485 C C . ALA A 1 105 ? 41.993 51.074 11.279 1.00 75.00 97 ALA A C 1
ATOM 1486 O O . ALA A 1 105 ? 42.984 51.748 10.982 1.00 61.54 97 ALA A O 1
ATOM 1493 N N . PHE A 1 106 ? 41.770 49.851 10.802 1.00 75.03 98 PHE A N 1
ATOM 1494 C CA . PHE A 1 106 ? 42.689 49.200 9.880 1.00 73.05 98 PHE A CA 1
ATOM 1495 C C . PHE A 1 106 ? 41.903 48.352 8.895 1.00 68.85 98 PHE A C 1
ATOM 1496 O O . PHE A 1 106 ? 40.908 47.722 9.266 1.00 65.51 98 PHE A O 1
ATOM 1513 N N . HIS A 1 107 ? 42.354 48.338 7.642 1.00 73.21 99 HIS A N 1
ATOM 1514 C CA . HIS A 1 107 ? 41.700 47.541 6.615 1.00 74.67 99 HIS A CA 1
ATOM 1515 C C . HIS A 1 107 ? 42.556 47.524 5.359 1.00 70.48 99 HIS A C 1
ATOM 1516 O O . HIS A 1 107 ? 43.049 48.568 4.927 1.00 74.30 99 HIS A O 1
ATOM 1530 N N . ASP A 1 108 ? 42.719 46.336 4.779 1.00 68.35 100 ASP A N 1
ATOM 1531 C CA . ASP A 1 108 ? 43.371 46.178 3.483 1.00 83.94 100 ASP A CA 1
ATOM 1532 C C . ASP A 1 108 ? 43.301 44.705 3.099 1.00 76.65 100 ASP A C 1
ATOM 1533 O O . ASP A 1 108 ? 42.918 43.848 3.901 1.00 65.78 100 ASP A O 1
ATOM 1542 N N . PHE A 1 109 ? 43.673 44.425 1.849 1.00 71.71 101 PHE A N 1
ATOM 1543 C CA . PHE A 1 109 ? 43.824 43.053 1.363 1.00 66.02 101 PHE A CA 1
ATOM 1544 C C . PHE A 1 109 ? 45.317 42.736 1.356 1.00 67.43 101 PHE A C 1
ATOM 1545 O O . PHE A 1 109 ? 46.006 42.853 0.342 1.00 75.65 101 PHE A O 1
ATOM 1562 N N . SER A 1 110 ? 45.819 42.330 2.515 1.00 75.40 102 SER A N 1
ATOM 1563 C CA . SER A 1 110 ? 47.245 42.081 2.659 1.00 66.01 102 SER A CA 1
ATOM 1564 C C . SER A 1 110 ? 47.664 40.929 1.748 1.00 69.24 102 SER A C 1
ATOM 1565 O O . SER A 1 110 ? 47.043 39.859 1.788 1.00 64.33 102 SER A O 1
ATOM 1573 N N . PRO A 1 111 ? 48.711 41.097 0.921 1.00 85.43 103 PRO A N 1
ATOM 1574 C CA . PRO A 1 111 ? 49.069 40.033 -0.021 1.00 89.40 103 PRO A CA 1
ATOM 1575 C C . PRO A 1 111 ? 49.970 38.964 0.593 1.00 88.45 103 PRO A C 1
ATOM 1576 O O . PRO A 1 111 ? 51.052 39.293 1.076 1.00 101.50 103 PRO A O 1
ATOM 1587 N N . LYS A 1 115 ? 54.452 40.020 -2.754 1.00 114.03 107 LYS A N 1
ATOM 1588 C CA . LYS A 1 115 ? 54.139 39.573 -4.106 1.00 103.88 107 LYS A CA 1
ATOM 1589 C C . LYS A 1 115 ? 52.986 40.378 -4.695 1.00 103.30 107 LYS A C 1
ATOM 1590 O O . LYS A 1 115 ? 52.316 41.130 -3.986 1.00 93.88 107 LYS A O 1
ATOM 1609 N N . ASP A 1 116 ? 52.760 40.214 -5.995 1.00 100.66 108 ASP A N 1
ATOM 1610 C CA . ASP A 1 116 ? 51.694 40.911 -6.701 1.00 101.88 108 ASP A CA 1
ATOM 1611 C C . ASP A 1 116 ? 50.501 39.983 -6.881 1.00 98.61 108 ASP A C 1
ATOM 1612 O O . ASP A 1 116 ? 50.664 38.778 -7.096 1.00 101.80 108 ASP A O 1
ATOM 1621 N N . HIS A 1 117 ? 49.297 40.553 -6.790 1.00 85.86 109 HIS A N 1
ATOM 1622 C CA . HIS A 1 117 ? 48.080 39.780 -6.941 1.00 85.71 109 HIS A CA 1
ATOM 1623 C C . HIS A 1 117 ? 46.974 40.693 -7.448 1.00 86.97 109 HIS A C 1
ATOM 1624 O O . HIS A 1 117 ? 46.847 41.825 -6.958 1.00 79.41 109 HIS A O 1
ATOM 1638 N N . PRO A 1 118 ? 46.165 40.246 -8.417 1.00 73.89 110 PRO A N 1
ATOM 1639 C CA . PRO A 1 118 ? 45.112 41.133 -8.943 1.00 70.06 110 PRO A CA 1
ATOM 1640 C C . PRO A 1 118 ? 44.121 41.605 -7.892 1.00 73.55 110 PRO A C 1
ATOM 1641 O O . PRO A 1 118 ? 43.695 42.766 -7.934 1.00 64.96 110 PRO A O 1
ATOM 1652 N N . LEU A 1 119 ? 43.733 40.741 -6.949 1.00 72.24 111 LEU A N 1
ATOM 1653 C CA . LEU A 1 119 ? 42.679 41.109 -6.008 1.00 72.05 111 LEU A CA 1
ATOM 1654 C C . LEU A 1 119 ? 43.111 42.244 -5.086 1.00 69.79 111 LEU A C 1
ATOM 1655 O O . LEU A 1 119 ? 42.262 42.998 -4.599 1.00 66.87 111 LEU A O 1
ATOM 1671 N N . THR A 1 120 ? 44.414 42.380 -4.828 1.00 61.53 112 THR A N 1
ATOM 1672 C CA . THR A 1 120 ? 44.904 43.521 -4.060 1.00 70.31 112 THR A CA 1
ATOM 1673 C C . THR A 1 120 ? 44.794 44.806 -4.871 1.00 72.96 112 THR A C 1
ATOM 1674 O O . THR A 1 120 ? 44.191 45.789 -4.425 1.00 72.83 112 THR A O 1
ATOM 1685 N N . LYS A 1 121 ? 45.393 44.816 -6.065 1.00 80.39 113 LYS A N 1
ATOM 1686 C CA . LYS A 1 121 ? 45.338 45.982 -6.941 1.00 60.72 113 LYS A CA 1
ATOM 1687 C C . LYS A 1 121 ? 43.916 46.517 -7.044 1.00 64.48 113 LYS A C 1
ATOM 1688 O O . LYS A 1 121 ? 43.682 47.726 -6.941 1.00 67.48 113 LYS A O 1
ATOM 1707 N N . TRP A 1 122 ? 42.950 45.626 -7.254 1.00 64.93 114 TRP A N 1
ATOM 1708 C CA . TRP A 1 122 ? 41.558 45.992 -7.048 1.00 62.97 114 TRP A CA 1
ATOM 1709 C C . TRP A 1 122 ? 41.338 46.299 -5.575 1.00 74.12 114 TRP A C 1
ATOM 1710 O O . TRP A 1 122 ? 41.640 45.478 -4.705 1.00 72.02 114 TRP A O 1
ATOM 1731 N N . PHE A 1 123 ? 40.801 47.479 -5.294 1.00 77.04 115 PHE A N 1
ATOM 1732 C CA . PHE A 1 123 ? 40.766 47.978 -3.926 1.00 62.00 115 PHE A CA 1
ATOM 1733 C C . PHE A 1 123 ? 39.755 49.108 -3.748 1.00 73.07 115 PHE A C 1
ATOM 1734 O O . PHE A 1 123 ? 39.500 49.553 -2.627 1.00 73.88 115 PHE A O 1
ATOM 1751 N N . GLU A 1 159 ? 30.927 61.692 12.322 1.00 85.51 151 GLU A N 1
ATOM 1752 C CA . GLU A 1 159 ? 30.131 60.533 11.939 1.00 91.88 151 GLU A CA 1
ATOM 1753 C C . GLU A 1 159 ? 29.954 60.463 10.425 1.00 97.03 151 GLU A C 1
ATOM 1754 O O . GLU A 1 159 ? 28.862 60.189 9.928 1.00 82.82 151 GLU A O 1
ATOM 1766 N N . ASP A 1 160 ? 31.041 60.716 9.697 1.00 101.31 152 ASP A N 1
ATOM 1767 C CA . ASP A 1 160 ? 31.046 60.577 8.247 1.00 96.12 152 ASP A CA 1
ATOM 1768 C C . ASP A 1 160 ? 32.162 59.630 7.828 1.00 97.94 152 ASP A C 1
ATOM 1769 O O . ASP A 1 160 ? 31.939 58.713 7.032 1.00 103.84 152 ASP A O 1
ATOM 1778 N N . GLU A 1 161 ? 33.366 59.838 8.366 1.00 96.12 153 GLU A N 1
ATOM 1779 C CA . GLU A 1 161 ? 34.455 58.906 8.102 1.00 94.14 153 GLU A CA 1
ATOM 1780 C C . GLU A 1 161 ? 34.109 57.508 8.597 1.00 89.88 153 GLU A C 1
ATOM 1781 O O . GLU A 1 161 ? 34.570 56.515 8.025 1.00 93.56 153 GLU A O 1
ATOM 1793 N N . LEU A 1 162 ? 33.301 57.411 9.655 1.00 91.53 154 LEU A N 1
ATOM 1794 C CA . LEU A 1 162 ? 32.818 56.110 10.102 1.00 91.60 154 LEU A CA 1
ATOM 1795 C C . LEU A 1 162 ? 31.759 55.556 9.157 1.00 83.29 154 LEU A C 1
ATOM 1796 O O . LEU A 1 162 ? 31.644 54.335 9.004 1.00 73.02 154 LEU A O 1
ATOM 1812 N N . ASN A 1 163 ? 30.978 56.432 8.522 1.00 85.22 155 ASN A N 1
ATOM 1813 C CA . ASN A 1 163 ? 29.963 55.977 7.577 1.00 82.96 155 ASN A CA 1
ATOM 1814 C C . ASN A 1 163 ? 30.602 55.343 6.347 1.00 70.46 155 ASN A C 1
ATOM 1815 O O . ASN A 1 163 ? 30.233 54.233 5.946 1.00 73.53 155 ASN A O 1
ATOM 1826 N N . LYS A 1 164 ? 31.566 56.033 5.735 1.00 72.62 156 LYS A N 1
ATOM 1827 C CA . LYS A 1 164 ? 32.172 55.527 4.507 1.00 76.84 156 LYS A CA 1
ATOM 1828 C C . LYS A 1 164 ? 33.007 54.280 4.780 1.00 80.08 156 LYS A C 1
ATOM 1829 O O . LYS A 1 164 ? 32.906 53.284 4.054 1.00 88.19 156 LYS A O 1
ATOM 1848 N N . ILE A 1 165 ? 33.840 54.319 5.823 1.00 90.76 157 ILE A N 1
ATOM 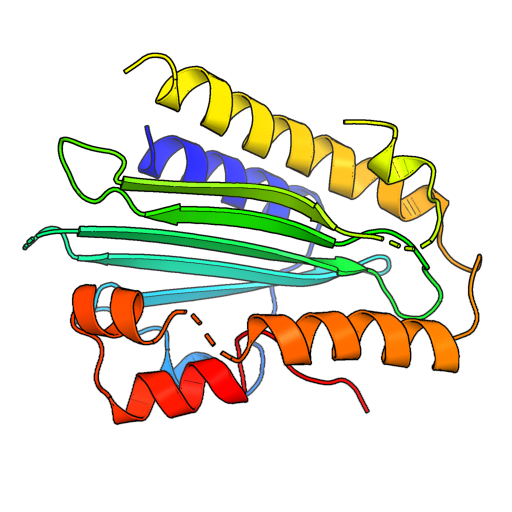1849 C CA . ILE A 1 165 ? 34.725 53.192 6.124 1.00 87.11 157 ILE A CA 1
ATOM 1850 C C . ILE A 1 165 ? 33.918 51.912 6.292 1.00 63.74 157 ILE A C 1
ATOM 1851 O O . ILE A 1 165 ? 34.267 50.858 5.746 1.00 64.79 157 ILE A O 1
ATOM 1867 N N . CYS A 1 166 ? 32.827 51.982 7.055 1.00 55.07 158 CYS A N 1
ATOM 1868 C CA . CYS A 1 166 ? 32.008 50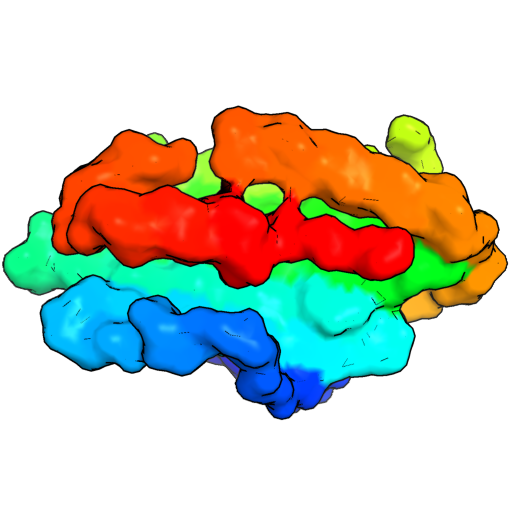.797 7.284 1.00 68.95 158 CYS A CA 1
ATOM 1869 C C . CYS A 1 166 ? 31.356 50.323 5.991 1.00 78.64 158 CYS A C 1
ATOM 1870 O O . CYS A 1 166 ? 31.352 49.124 5.688 1.00 63.64 158 CYS A O 1
ATOM 1878 N N . THR A 1 167 ? 30.793 51.253 5.215 1.00 74.80 159 THR A N 1
ATOM 1879 C CA . THR A 1 167 ? 30.201 50.892 3.930 1.00 74.33 159 THR A CA 1
ATOM 1880 C C . THR A 1 167 ? 31.226 50.222 3.022 1.00 68.94 159 THR A C 1
ATOM 1881 O O . THR A 1 167 ? 30.926 49.215 2.371 1.00 71.55 159 THR A O 1
ATOM 1892 N N . MET A 1 168 ? 32.442 50.767 2.966 1.00 64.56 160 MET A N 1
ATOM 1893 C CA . MET A 1 168 ? 33.504 50.143 2.183 1.00 77.47 160 MET A CA 1
ATOM 1894 C C . MET A 1 168 ? 33.778 48.728 2.673 1.00 78.00 160 MET A C 1
ATOM 1895 O O . MET A 1 168 ? 33.716 47.762 1.904 1.00 78.88 160 MET A O 1
ATOM 1909 N N . ALA A 1 169 ? 34.095 48.591 3.963 1.00 80.38 161 ALA A N 1
ATOM 1910 C CA . ALA A 1 169 ? 34.426 47.285 4.519 1.00 80.61 161 ALA A CA 1
ATOM 1911 C C . ALA A 1 169 ? 33.336 46.267 4.218 1.00 70.21 161 ALA A C 1
ATOM 1912 O O . ALA A 1 169 ? 33.626 45.123 3.851 1.00 73.94 161 ALA A O 1
ATOM 1919 N N . VAL A 1 170 ? 32.073 46.670 4.361 1.00 51.99 162 VAL A N 1
ATOM 1920 C CA . VAL A 1 170 ? 30.966 45.767 4.064 1.00 74.22 162 VAL A CA 1
ATOM 1921 C C . VAL A 1 170 ? 30.938 45.439 2.577 1.00 74.94 162 VAL A C 1
ATOM 1922 O O . VAL A 1 170 ? 30.727 44.285 2.186 1.00 73.18 162 VAL A O 1
ATOM 1935 N N . SER A 1 171 ? 31.167 46.441 1.726 1.00 81.70 163 SER A N 1
ATOM 1936 C CA . SER A 1 171 ? 31.153 46.208 0.287 1.00 81.68 163 SER A CA 1
ATOM 1937 C C . SER A 1 171 ? 32.450 45.572 -0.194 1.00 74.44 163 SER A C 1
ATOM 1938 O O . SER A 1 171 ? 32.440 44.819 -1.175 1.00 63.55 163 SER A O 1
ATOM 1946 N N . ASN A 1 172 ? 33.568 45.859 0.478 1.00 67.99 164 ASN A N 1
ATOM 1947 C CA . ASN A 1 172 ? 34.827 45.206 0.137 1.00 75.62 164 ASN A CA 1
ATOM 1948 C C . ASN A 1 172 ? 34.813 43.739 0.546 1.00 66.12 164 ASN A C 1
ATOM 1949 O O . ASN A 1 172 ? 35.522 42.921 -0.053 1.00 55.32 164 ASN A O 1
ATOM 1960 N N . LEU A 1 173 ? 34.015 43.390 1.556 1.00 62.13 165 LEU A N 1
ATOM 1961 C CA . LEU A 1 173 ? 33.862 41.994 1.950 1.00 67.11 165 LEU A CA 1
ATOM 1962 C C . LEU A 1 173 ? 33.074 41.218 0.902 1.00 68.07 165 LEU A C 1
ATOM 1963 O O . LEU A 1 173 ? 33.548 40.208 0.368 1.00 60.26 165 LEU A O 1
ATOM 1979 N N . ASN A 1 174 ? 31.855 41.677 0.602 1.00 71.10 166 ASN A N 1
ATOM 1980 C CA . ASN A 1 174 ? 31.032 41.023 -0.411 1.00 71.95 166 ASN A CA 1
ATOM 1981 C C . ASN A 1 174 ? 31.813 40.811 -1.701 1.00 45.36 166 ASN A C 1
ATOM 1982 O O . ASN A 1 174 ? 31.650 39.788 -2.376 1.00 62.55 166 ASN A O 1
ATOM 1993 N N . ASN A 1 175 ? 32.670 41.769 -2.060 1.00 53.95 167 ASN A N 1
ATOM 1994 C CA . ASN A 1 175 ? 33.478 41.638 -3.266 1.00 54.58 167 ASN A CA 1
ATOM 1995 C C . ASN A 1 175 ? 34.682 40.726 -3.060 1.00 61.48 167 ASN A C 1
ATOM 1996 O O . ASN A 1 175 ? 35.133 40.086 -4.017 1.00 60.70 167 ASN A O 1
ATOM 2007 N N . TYR A 1 176 ? 35.2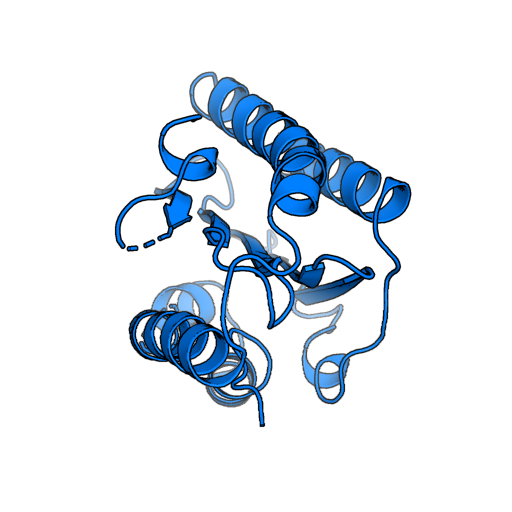19 40.656 -1.839 1.00 63.19 168 TYR A N 1
ATOM 2008 C CA . TYR A 1 176 ? 36.323 39.739 -1.572 1.00 60.12 168 TYR A CA 1
ATOM 2009 C C . TYR A 1 176 ? 35.865 38.291 -1.687 1.00 35.29 168 TYR A C 1
ATOM 2010 O O . TYR A 1 176 ? 36.546 37.457 -2.296 1.00 52.04 168 TYR A O 1
ATOM 2028 N N . ILE A 1 177 ? 34.709 37.976 -1.102 1.00 43.89 169 ILE A N 1
ATOM 2029 C CA . ILE A 1 177 ? 34.194 36.611 -1.122 1.00 57.81 169 ILE A CA 1
ATOM 2030 C C . ILE A 1 177 ? 33.916 36.160 -2.547 1.00 59.41 169 ILE A C 1
ATOM 2031 O O . ILE A 1 177 ? 33.921 34.958 -2.839 1.00 55.92 169 ILE A O 1
ATOM 2047 N N . ASP A 1 178 ? 33.675 37.105 -3.456 1.00 63.40 170 ASP A N 1
ATOM 2048 C CA . ASP A 1 178 ? 33.384 36.760 -4.843 1.00 61.86 170 ASP A CA 1
ATOM 2049 C C . ASP A 1 178 ? 34.662 36.554 -5.650 1.00 54.33 170 ASP A C 1
ATOM 2050 O O . ASP A 1 178 ? 34.815 35.537 -6.335 1.00 64.64 170 ASP A O 1
ATOM 2059 N N . LYS A 1 179 ? 35.589 37.511 -5.592 1.00 54.76 171 LYS A N 1
ATOM 2060 C CA . LYS A 1 179 ? 36.756 37.461 -6.466 1.00 52.03 171 LYS A CA 1
ATOM 2061 C C . LYS A 1 179 ? 37.786 36.435 -6.011 1.00 57.45 171 LYS A C 1
ATOM 2062 O O . LYS A 1 179 ? 38.524 35.902 -6.847 1.00 50.60 171 LYS A O 1
ATOM 2081 N N . ILE A 1 180 ? 37.860 36.144 -4.710 1.00 54.82 172 ILE A N 1
ATOM 2082 C CA . ILE A 1 180 ? 38.849 35.180 -4.233 1.00 46.47 172 ILE A CA 1
ATOM 2083 C C . ILE A 1 180 ? 38.625 33.821 -4.881 1.00 39.06 172 ILE A C 1
ATOM 2084 O O . ILE A 1 180 ? 39.572 33.045 -5.061 1.00 38.81 172 ILE A O 1
ATOM 2100 N N . ARG A 1 181 ? 37.379 33.511 -5.246 1.00 49.94 173 ARG A N 1
ATOM 2101 C CA . ARG A 1 181 ? 37.084 32.234 -5.888 1.00 50.30 173 ARG A CA 1
ATOM 2102 C C . ARG A 1 181 ? 37.907 32.050 -7.158 1.00 52.46 173 ARG A C 1
ATOM 2103 O O . ARG A 1 181 ? 38.314 30.930 -7.487 1.00 61.12 173 ARG A O 1
ATOM 2124 N N . ASN A 1 182 ? 38.172 33.142 -7.878 1.00 50.86 174 ASN A N 1
ATOM 2125 C CA . ASN A 1 182 ? 38.838 33.075 -9.176 1.00 62.74 174 ASN A CA 1
ATOM 2126 C C . ASN A 1 182 ? 40.313 32.715 -9.083 1.00 60.53 174 ASN A C 1
ATOM 2127 O O . ASN A 1 182 ? 40.993 32.714 -10.116 1.00 64.63 174 ASN A O 1
ATOM 2138 N N . HIS A 1 183 ? 40.830 32.419 -7.890 1.00 56.85 175 HIS A N 1
ATOM 2139 C CA . HIS A 1 183 ? 42.256 32.183 -7.695 1.00 53.41 175 HIS A CA 1
ATOM 2140 C C . HIS A 1 183 ? 42.532 30.824 -7.062 1.00 57.54 175 HIS A C 1
ATOM 2141 O O . HIS A 1 183 ? 43.618 30.602 -6.517 1.00 65.79 175 HIS A O 1
ATOM 2155 N N . GLU A 1 184 ? 41.567 29.912 -7.127 1.00 58.24 176 GLU A N 1
ATOM 2156 C CA . GLU A 1 184 ? 41.762 28.557 -6.634 1.00 65.05 176 GLU A CA 1
ATOM 2157 C C . GLU A 1 184 ? 42.663 27.772 -7.581 1.00 57.47 176 GLU A C 1
ATOM 2158 O O . GLU A 1 184 ? 42.398 27.695 -8.785 1.00 72.09 176 GLU A O 1
ATOM 2170 N N . GLY A 1 185 ? 43.732 27.189 -7.036 1.00 65.22 177 GLY A N 1
ATOM 2171 C CA . GLY A 1 185 ? 44.636 26.362 -7.808 1.00 58.82 177 GLY A CA 1
ATOM 2172 C C . GLY A 1 185 ? 45.835 27.078 -8.391 1.00 62.88 177 GLY A C 1
ATOM 2173 O O . GLY A 1 185 ? 46.706 26.419 -8.972 1.00 68.86 177 GLY A O 1
ATOM 2177 N N . GLU A 1 186 ? 45.914 28.399 -8.257 1.00 55.23 178 GLU A N 1
ATOM 2178 C CA . GLU A 1 186 ? 46.999 29.178 -8.840 1.00 58.01 178 GLU A CA 1
ATOM 2179 C C . GLU A 1 186 ? 48.281 29.137 -8.016 1.00 75.95 178 GLU A C 1
ATOM 2180 O O . GLU A 1 186 ? 49.217 29.878 -8.336 1.00 72.47 178 GLU A O 1
ATOM 2192 N N . ALA A 1 187 ? 48.348 28.317 -6.969 1.00 65.17 179 ALA A N 1
ATOM 2193 C CA . ALA A 1 187 ? 49.517 28.302 -6.101 1.00 66.66 179 ALA A CA 1
ATOM 2194 C C . ALA A 1 187 ? 49.763 26.889 -5.593 1.00 61.11 179 ALA A C 1
ATOM 2195 O O . ALA A 1 187 ? 48.891 26.018 -5.663 1.00 66.56 179 ALA A O 1
ATOM 2202 N N . GLU A 1 188 ? 50.971 26.677 -5.077 1.00 68.38 180 GLU A N 1
ATOM 2203 C CA . GLU A 1 188 ? 51.356 25.402 -4.489 1.00 79.24 180 GLU A CA 1
ATOM 2204 C C . GLU A 1 188 ? 51.133 25.440 -2.982 1.00 87.38 180 GLU A C 1
ATOM 2205 O O . GLU A 1 188 ? 51.397 26.452 -2.328 1.00 82.90 180 GLU A O 1
ATOM 2217 N N . MET A 1 189 ? 50.655 24.319 -2.437 1.00 87.52 181 MET A N 1
ATOM 2218 C CA . MET A 1 189 ? 50.222 24.285 -1.043 1.00 92.11 181 MET A CA 1
ATOM 2219 C C . MET A 1 189 ? 51.324 24.755 -0.099 1.00 91.10 181 MET A C 1
ATOM 2220 O O . MET A 1 189 ? 51.097 25.616 0.759 1.00 88.45 181 MET A O 1
ATOM 2234 N N . ALA A 1 190 ? 52.526 24.193 -0.239 1.00 91.98 182 ALA A N 1
ATOM 2235 C CA . ALA A 1 190 ? 53.617 24.518 0.675 1.00 83.78 182 ALA A CA 1
ATOM 2236 C C . ALA A 1 190 ? 53.853 26.023 0.749 1.00 86.62 182 ALA A C 1
ATOM 2237 O O . ALA A 1 190 ? 53.991 26.590 1.839 1.00 87.41 182 ALA A O 1
ATOM 2244 N N . ASP A 1 191 ? 53.902 26.689 -0.407 1.00 83.94 183 ASP A N 1
ATOM 2245 C CA . ASP A 1 191 ? 54.170 28.124 -0.418 1.00 91.99 183 ASP A CA 1
ATOM 2246 C C . ASP A 1 191 ? 53.003 28.923 0.148 1.00 88.48 183 ASP A C 1
ATOM 2247 O O . ASP A 1 191 ? 53.218 29.966 0.776 1.00 88.29 183 ASP A O 1
ATOM 2256 N N . VAL A 1 192 ? 51.768 28.461 -0.061 1.00 90.31 184 VAL A N 1
ATOM 2257 C CA . VAL A 1 192 ? 50.616 29.171 0.486 1.00 83.03 184 VAL A CA 1
ATOM 2258 C C . VAL A 1 192 ? 50.613 29.085 2.007 1.00 76.61 184 VAL A C 1
ATOM 2259 O O . VAL A 1 192 ? 50.343 30.074 2.698 1.00 67.88 184 VAL A O 1
ATOM 2272 N N . ILE A 1 193 ? 50.906 27.903 2.554 1.00 72.16 185 ILE A N 1
ATOM 2273 C CA . ILE A 1 193 ? 51.027 27.761 4.004 1.00 84.50 185 ILE A CA 1
ATOM 2274 C C . ILE A 1 193 ? 52.074 28.728 4.540 1.00 88.05 185 ILE A C 1
ATOM 2275 O O . ILE A 1 193 ? 51.816 29.502 5.471 1.00 81.55 185 ILE A O 1
ATOM 2291 N N . LYS A 1 194 ? 53.275 28.692 3.960 1.00 85.42 186 LYS A N 1
ATOM 2292 C CA . LYS A 1 194 ? 54.350 29.583 4.383 1.00 80.40 186 LYS A CA 1
ATOM 2293 C C . LYS A 1 194 ? 53.893 31.038 4.389 1.00 87.15 186 LYS A C 1
ATOM 2294 O O . LYS A 1 194 ? 54.130 31.774 5.353 1.00 84.96 186 LYS A O 1
ATOM 2313 N N . ALA A 1 195 ? 53.230 31.469 3.314 1.00 80.61 187 ALA A N 1
ATOM 2314 C CA . ALA A 1 195 ? 52.857 32.874 3.187 1.00 83.30 187 ALA A CA 1
ATOM 2315 C C . ALA A 1 195 ? 51.845 33.277 4.254 1.00 78.27 187 ALA A C 1
ATOM 2316 O O . ALA A 1 195 ? 51.983 34.328 4.890 1.00 66.16 187 ALA A O 1
ATOM 2323 N N . GLN A 1 196 ? 50.818 32.452 4.465 1.00 79.87 188 GLN A N 1
ATOM 2324 C CA . GLN A 1 196 ? 49.780 32.808 5.428 1.00 79.73 188 GLN A CA 1
ATOM 2325 C C . GLN A 1 196 ? 50.312 32.774 6.856 1.00 75.70 188 GLN A C 1
ATOM 2326 O O . GLN A 1 196 ? 49.954 33.628 7.677 1.00 61.46 188 GLN A O 1
ATOM 2340 N N . ASN A 1 197 ? 51.167 31.800 7.174 1.00 70.45 189 ASN A N 1
ATOM 2341 C CA . ASN A 1 197 ? 51.764 31.740 8.505 1.00 84.72 189 ASN A CA 1
ATOM 2342 C C . ASN A 1 197 ? 52.632 32.964 8.772 1.00 85.87 189 ASN A C 1
ATOM 2343 O O . ASN A 1 197 ? 52.507 33.613 9.817 1.00 83.13 189 ASN A O 1
ATOM 2354 N N . TYR A 1 198 ? 53.531 33.287 7.838 1.00 82.38 190 TYR A N 1
ATOM 2355 C CA . TYR A 1 198 ? 54.368 34.475 7.980 1.00 90.32 190 TYR A CA 1
ATOM 2356 C C . TYR A 1 198 ? 53.530 35.698 8.327 1.00 87.15 190 TYR A C 1
ATOM 2357 O O . TYR A 1 198 ? 53.945 36.542 9.130 1.00 87.65 190 TYR A O 1
ATOM 2375 N N . TYR A 1 199 ? 52.341 35.808 7.731 1.00 81.73 191 TYR A N 1
ATOM 2376 C CA . TYR A 1 199 ? 51.419 36.878 8.094 1.00 79.82 191 TYR A CA 1
ATOM 2377 C C . TYR A 1 199 ? 50.909 36.701 9.518 1.00 82.10 191 TYR A C 1
ATOM 2378 O O . TYR A 1 199 ? 50.695 37.686 10.235 1.00 77.15 191 TYR A O 1
ATOM 2396 N N . SER A 1 200 ? 50.710 35.452 9.947 1.00 77.68 192 SER A N 1
ATOM 2397 C CA . SER A 1 200 ? 50.217 35.200 11.297 1.00 82.26 192 SER A CA 1
ATOM 2398 C C . SER A 1 200 ? 51.303 35.457 12.334 1.00 92.11 192 SER A C 1
ATOM 2399 O O . SER A 1 200 ? 51.023 35.992 13.413 1.00 87.48 192 SER A O 1
ATOM 2407 N N . GLU A 1 201 ? 52.545 35.078 12.029 1.00 95.82 193 GLU A N 1
ATOM 2408 C CA . GLU A 1 201 ? 53.662 35.393 12.912 1.00 82.41 193 GLU A CA 1
ATOM 2409 C C . GLU A 1 201 ? 53.737 36.892 13.177 1.00 83.54 193 GLU A C 1
ATOM 2410 O O . GLU A 1 201 ? 53.737 37.336 14.331 1.00 66.69 193 GLU A O 1
ATOM 2422 N N . HIS A 1 202 ? 53.800 37.690 12.109 1.00 93.08 194 HIS A N 1
ATOM 2423 C CA . HIS A 1 202 ? 53.989 39.128 12.256 1.00 94.55 194 HIS A CA 1
ATOM 2424 C C . HIS A 1 202 ? 52.800 39.821 12.908 1.00 91.75 194 HIS A C 1
ATOM 2425 O O . HIS A 1 202 ? 52.972 40.910 13.466 1.00 92.81 194 HIS A O 1
ATOM 2439 N N . GLN A 1 203 ? 51.604 39.229 12.858 1.00 92.43 195 GLN A N 1
ATOM 2440 C CA . GLN A 1 203 ? 50.434 39.868 13.445 1.00 92.32 195 GLN A CA 1
ATOM 2441 C C . GLN A 1 203 ? 49.998 39.246 14.765 1.00 85.39 195 GLN A C 1
ATOM 2442 O O . GLN A 1 203 ? 49.254 39.889 15.513 1.00 89.50 195 GLN A O 1
ATOM 2456 N N . GLN A 1 204 ? 50.426 38.018 15.070 1.00 87.63 196 GLN A N 1
ATOM 2457 C CA . GLN A 1 204 ? 50.198 37.483 16.409 1.00 80.19 196 GLN A CA 1
ATOM 2458 C C . GLN A 1 204 ? 50.845 38.372 17.462 1.00 88.25 196 GLN A C 1
ATOM 2459 O O . GLN A 1 204 ? 50.239 38.666 18.499 1.00 83.71 196 GLN A O 1
ATOM 2473 N N . LYS A 1 205 ? 52.073 38.811 17.207 1.00 85.70 197 LYS A N 1
ATOM 2474 C CA . LYS A 1 205 ? 52.811 39.650 18.142 1.00 86.95 197 LYS A CA 1
ATOM 2475 C C . LYS A 1 205 ? 52.814 41.103 17.680 1.00 83.68 197 LYS A C 1
ATOM 2476 O O . LYS A 1 205 ? 53.341 41.424 16.615 1.00 86.19 197 LYS A O 1
ATOM 2495 N N . THR A 1 209 ? 47.930 44.174 19.942 1.00 87.78 201 THR A N 1
ATOM 2496 C CA . THR A 1 209 ? 46.720 43.435 20.285 1.00 82.41 201 THR A CA 1
ATOM 2497 C C . THR A 1 209 ? 46.598 43.223 21.799 1.00 83.39 201 THR A C 1
ATOM 2498 O O . THR A 1 209 ? 45.555 43.521 22.377 1.00 60.21 201 THR A O 1
ATOM 2509 N N . PRO A 1 210 ? 47.648 42.706 22.449 1.00 87.83 202 PRO A N 1
ATOM 2510 C CA . PRO A 1 210 ? 47.564 42.537 23.910 1.00 77.57 202 PRO A CA 1
ATOM 2511 C C . PRO A 1 210 ? 47.149 43.797 24.650 1.00 70.03 202 PRO A C 1
ATOM 2512 O O . PRO A 1 210 ? 46.378 43.711 25.614 1.00 66.91 202 PRO A O 1
ATOM 2523 N N . ARG A 1 211 ? 47.628 44.970 24.229 1.00 71.35 203 ARG A N 1
ATOM 2524 C CA . ARG A 1 211 ? 47.287 46.197 24.941 1.00 87.20 203 ARG A CA 1
ATOM 2525 C C . ARG A 1 211 ? 45.808 46.531 24.785 1.00 80.73 203 ARG A C 1
ATOM 2526 O O . ARG A 1 211 ? 45.128 46.848 25.768 1.00 67.16 203 ARG A O 1
ATOM 2547 N N . VAL A 1 212 ? 45.288 46.469 23.556 1.00 75.22 204 VAL A N 1
ATOM 2548 C CA . VAL A 1 212 ? 43.871 46.761 23.353 1.00 73.32 204 VAL A CA 1
ATOM 2549 C C . VAL A 1 212 ? 43.014 45.748 24.102 1.00 62.80 204 VAL A C 1
ATOM 2550 O O . VAL A 1 212 ? 42.037 46.111 24.766 1.00 65.66 204 VAL A O 1
ATOM 2563 N N . MET A 1 213 ? 43.378 44.467 24.031 1.00 57.82 205 MET A N 1
ATOM 2564 C CA . MET A 1 213 ? 42.639 43.458 24.781 1.00 68.85 205 MET A CA 1
ATOM 2565 C C . MET A 1 213 ? 42.733 43.720 26.278 1.00 66.67 205 MET A C 1
ATOM 2566 O O . MET A 1 213 ? 41.746 43.566 27.007 1.00 63.70 205 MET A O 1
ATOM 2580 N N . GLN A 1 214 ? 43.915 44.117 26.757 1.00 67.80 206 GLN A N 1
ATOM 2581 C CA . GLN A 1 214 ? 44.024 44.603 28.127 1.00 80.04 206 GLN A CA 1
ATOM 2582 C C . GLN A 1 214 ? 43.155 45.836 28.332 1.00 75.02 206 GLN A C 1
ATOM 2583 O O . GLN A 1 214 ? 42.523 45.994 29.383 1.00 71.10 206 GLN A O 1
ATOM 2597 N N . SER A 1 215 ? 43.109 46.722 27.334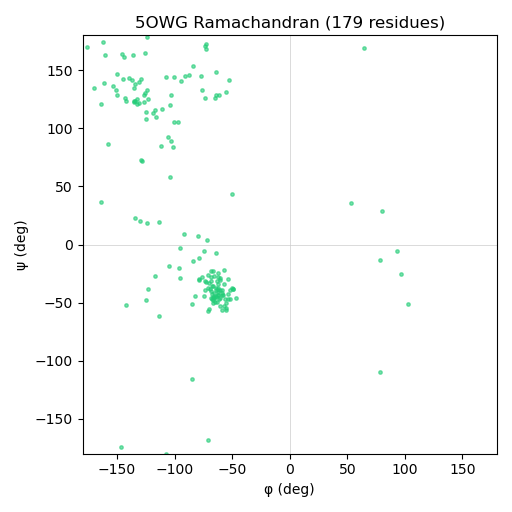 1.00 77.19 207 SER A N 1
ATOM 2598 C CA . SER A 1 215 ? 42.214 47.872 27.402 1.00 76.85 207 SER A CA 1
ATOM 2599 C C . SER A 1 215 ? 40.762 47.420 27.507 1.00 76.77 207 SER A C 1
ATOM 2600 O O . SER A 1 215 ? 39.999 47.930 28.335 1.00 70.27 207 SER A O 1
ATOM 2608 N N . LEU A 1 216 ? 40.366 46.450 26.679 1.00 70.43 208 LEU A N 1
ATOM 2609 C CA . LEU A 1 216 ? 39.005 45.926 26.719 1.00 76.91 208 LEU A CA 1
ATOM 2610 C C . LEU A 1 216 ? 38.676 45.224 28.031 1.00 63.01 208 LEU A C 1
ATOM 2611 O O . LEU A 1 216 ? 37.514 44.859 28.240 1.00 69.05 208 LEU A O 1
ATOM 2627 N N . GLY A 1 217 ? 39.654 45.021 28.912 1.00 73.10 209 GLY A N 1
ATOM 2628 C CA . GLY A 1 217 ? 39.388 44.384 30.186 1.00 58.38 209 GLY A CA 1
ATOM 2629 C C . GLY A 1 217 ? 39.292 42.877 30.130 1.00 71.56 209 GLY A C 1
ATOM 2630 O O . GLY A 1 217 ? 38.587 42.279 30.949 1.00 60.93 209 GLY A O 1
ATOM 2634 N N . LEU A 1 218 ? 39.986 42.235 29.183 1.00 73.45 210 LEU A N 1
ATOM 2635 C CA . LEU A 1 218 ? 39.927 40.784 29.108 1.00 62.19 210 LEU A CA 1
ATOM 2636 C C . LEU A 1 218 ? 40.990 40.159 30.007 1.00 64.43 210 LEU A C 1
ATOM 2637 O O . LEU A 1 218 ? 42.079 40.719 30.170 1.00 65.64 210 LEU A O 1
ATOM 2653 N N . PRO A 1 219 ? 40.700 39.005 30.610 1.00 67.67 211 PRO A N 1
ATOM 2654 C CA . PRO A 1 219 ? 41.695 38.356 31.472 1.00 68.18 211 PRO A CA 1
ATOM 2655 C C . PRO A 1 219 ? 43.023 38.171 30.751 1.00 70.53 211 PRO A C 1
ATOM 2656 O O . PRO A 1 219 ? 43.069 37.852 29.562 1.00 58.01 211 PRO A O 1
ATOM 2667 N N . GLU A 1 220 ? 44.117 38.373 31.490 1.00 71.67 212 GLU A N 1
ATOM 2668 C CA . GLU A 1 220 ? 45.441 38.186 30.905 1.00 78.00 212 GLU A CA 1
ATOM 2669 C C . GLU A 1 220 ? 45.618 36.763 30.390 1.00 67.57 212 GLU A C 1
ATOM 2670 O O . GLU A 1 220 ? 46.181 36.551 29.310 1.00 53.40 212 GLU A O 1
ATOM 2682 N N . GLU A 1 221 ? 45.141 35.774 31.149 1.00 57.28 213 GLU A N 1
ATOM 2683 C CA . GLU A 1 221 ? 45.307 34.383 30.740 1.00 57.27 213 GLU A CA 1
ATOM 2684 C C . GLU A 1 221 ? 44.556 34.100 29.444 1.00 58.15 213 GLU A C 1
ATOM 2685 O O . GLU A 1 221 ? 45.094 33.467 28.528 1.00 51.00 213 GLU A O 1
ATOM 2697 N N . ASP A 1 222 ? 43.310 34.568 29.344 1.00 61.53 214 ASP A N 1
ATOM 2698 C CA . ASP A 1 222 ? 42.550 34.379 28.113 1.00 66.89 214 ASP A CA 1
ATOM 2699 C C . ASP A 1 222 ? 43.229 35.074 26.939 1.00 58.37 214 ASP A C 1
ATOM 2700 O O . ASP A 1 222 ? 43.259 34.539 25.825 1.00 54.26 214 ASP A O 1
ATOM 2709 N N . ILE A 1 223 ? 43.780 36.267 27.172 1.00 45.14 215 ILE A N 1
ATOM 2710 C CA . ILE A 1 223 ? 44.468 37.005 26.111 1.00 45.70 215 ILE A CA 1
ATOM 2711 C C . ILE A 1 223 ? 45.570 36.146 25.500 1.00 54.78 215 ILE A C 1
ATOM 2712 O O . ILE A 1 223 ? 45.596 35.903 24.288 1.00 57.77 215 ILE A O 1
ATOM 2728 N N . LYS A 1 224 ? 46.501 35.674 26.335 1.00 51.58 216 LYS A N 1
ATOM 2729 C CA . LYS A 1 224 ? 47.587 34.843 25.823 1.00 52.62 216 LYS A CA 1
ATOM 2730 C C . LYS A 1 224 ? 47.054 33.553 25.212 1.00 48.00 216 LYS A C 1
ATOM 2731 O O . LYS A 1 224 ? 47.618 33.048 24.234 1.00 46.74 216 LYS A O 1
ATOM 2750 N N . LEU A 1 225 ? 45.976 33.008 25.775 1.00 47.20 217 LEU A N 1
ATOM 2751 C CA . LEU A 1 225 ? 45.340 31.827 25.199 1.00 54.01 217 LEU A CA 1
ATOM 2752 C C . LEU A 1 225 ? 44.753 32.140 23.825 1.00 62.27 217 LEU A C 1
ATOM 2753 O O . LEU A 1 225 ? 44.996 31.416 22.851 1.00 47.76 217 LEU A O 1
ATOM 2769 N N . PHE A 1 226 ? 43.981 33.225 23.732 1.00 54.14 218 PHE A N 1
ATOM 2770 C CA . PHE A 1 226 ? 43.315 33.587 22.483 1.00 56.36 218 PHE A CA 1
ATOM 2771 C C . PHE A 1 226 ? 44.321 33.993 21.408 1.00 55.98 218 PHE A C 1
ATOM 2772 O O . PHE A 1 226 ? 44.239 33.535 20.262 1.00 39.07 218 PHE A O 1
ATOM 2789 N N . CYS A 1 227 ? 45.277 34.857 21.758 1.00 49.61 219 CYS A N 1
ATOM 2790 C CA . CYS A 1 227 ? 46.201 35.390 20.761 1.00 41.46 219 CYS A CA 1
ATOM 2791 C C . CYS A 1 227 ? 47.051 34.300 20.118 1.00 61.50 219 CYS A C 1
ATOM 2792 O O . CYS A 1 227 ? 47.481 34.449 18.968 1.00 63.87 219 CYS A O 1
ATOM 2800 N N . SER A 1 228 ? 47.306 33.204 20.832 1.00 55.10 220 SER A N 1
ATOM 2801 C CA . SER A 1 228 ? 48.224 32.181 20.344 1.00 58.95 220 SER A CA 1
ATOM 2802 C C . SER A 1 228 ? 47.529 31.038 19.616 1.00 44.18 220 SER A C 1
ATOM 2803 O O . SER A 1 228 ? 48.135 30.424 18.731 1.00 50.18 220 SER A O 1
ATOM 2811 N N . ASP A 1 229 ? 46.275 30.732 19.959 1.00 43.70 221 ASP A N 1
ATOM 2812 C CA . ASP A 1 229 ? 45.619 29.522 19.484 1.00 46.25 221 ASP A CA 1
ATOM 2813 C C . ASP A 1 229 ? 44.397 29.760 18.609 1.00 45.33 221 ASP A C 1
ATOM 2814 O O . ASP A 1 229 ? 44.084 28.897 17.783 1.00 38.11 221 ASP A O 1
ATOM 2823 N N . ASN A 1 230 ? 43.701 30.890 18.760 1.00 44.07 222 ASN A N 1
ATOM 2824 C CA . ASN A 1 230 ? 42.416 31.072 18.095 1.00 40.88 222 ASN A CA 1
ATOM 2825 C C . ASN A 1 230 ? 42.293 32.437 17.429 1.00 36.32 222 ASN A C 1
ATOM 2826 O O . ASN A 1 230 ? 41.171 32.910 17.210 1.00 47.11 222 ASN A O 1
ATOM 2837 N N . LEU A 1 231 ? 43.412 33.080 17.104 1.00 40.46 223 LEU A N 1
ATOM 2838 C CA . LEU A 1 231 ? 43.398 34.387 16.459 1.00 51.89 223 LEU A CA 1
ATOM 2839 C C . LEU A 1 231 ? 43.953 34.313 15.044 1.00 42.96 223 LEU A C 1
ATOM 2840 O O . LEU A 1 231 ? 43.231 34.613 14.088 1.00 56.32 223 LEU A O 1
ATOM 2856 N N . PHE A 1 232 ? 45.215 33.926 14.882 1.00 47.24 224 PHE A N 1
ATOM 2857 C CA . PHE A 1 232 ? 45.792 33.611 13.576 1.00 57.93 224 PHE A CA 1
ATOM 2858 C C . PHE A 1 232 ? 46.466 32.251 13.684 1.00 42.69 224 PHE A C 1
ATOM 2859 O O . PHE A 1 232 ? 47.699 32.149 13.707 1.00 49.08 224 PHE A O 1
ATOM 2876 N N . PRO A 1 233 ? 45.680 31.181 13.759 1.00 47.99 225 PRO A N 1
ATOM 2877 C CA . PRO A 1 233 ? 46.266 29.853 13.953 1.00 54.57 225 PRO A CA 1
ATOM 2878 C C . PRO A 1 233 ? 47.133 29.448 12.775 1.00 69.98 225 PRO A C 1
ATOM 2879 O O . PRO A 1 233 ? 46.892 29.834 11.629 1.00 59.68 225 PRO A O 1
ATOM 2890 N N . PHE A 1 234 ? 48.160 28.662 13.077 1.00 69.72 226 PHE A N 1
ATOM 2891 C CA . PHE A 1 234 ? 48.990 28.077 12.041 1.00 72.80 226 PHE A CA 1
ATOM 2892 C C . PHE A 1 234 ? 48.347 26.794 11.529 1.00 69.41 226 PHE A C 1
ATOM 2893 O O . PHE A 1 234 ? 47.586 26.129 12.237 1.00 60.34 226 PHE A O 1
ATOM 2910 N N . VAL A 1 235 ? 48.656 26.454 10.281 1.00 70.88 227 VAL A N 1
ATOM 2911 C CA . VAL A 1 235 ? 48.076 25.294 9.615 1.00 77.23 227 VAL A CA 1
ATOM 2912 C C . VAL A 1 235 ? 49.143 24.214 9.515 1.00 72.76 227 VAL A C 1
ATOM 2913 O O . VAL A 1 235 ? 50.326 24.511 9.313 1.00 73.49 227 VAL A O 1
ATOM 2926 N N . SER A 1 236 ? 48.721 22.962 9.655 1.00 71.67 228 SER A N 1
ATOM 2927 C CA . SER A 1 236 ? 49.636 21.830 9.570 1.00 83.09 228 SER A CA 1
ATOM 2928 C C . SER A 1 236 ? 50.360 21.816 8.227 1.00 82.61 228 SER A C 1
ATOM 2929 O O . SER A 1 236 ? 51.397 22.459 8.062 1.00 85.51 228 SER A O 1
#

Nearest PDB structures (foldseek):
  5owg-assembly1_A  TM=1.006E+00  e=1.144E-33  marine metagenome
  4eod-assembly1_A  TM=7.860E-01  e=1.006E-06  Synechocystis sp. PCC 6803 substr. Kazusa
  2d1e-assembly1_A  TM=7.881E-01  e=1.254E-06  Synechocystis sp. PCC 6803
  5b4j-assembly1_A  TM=7.916E-01  e=3.031E-06  Synechocyst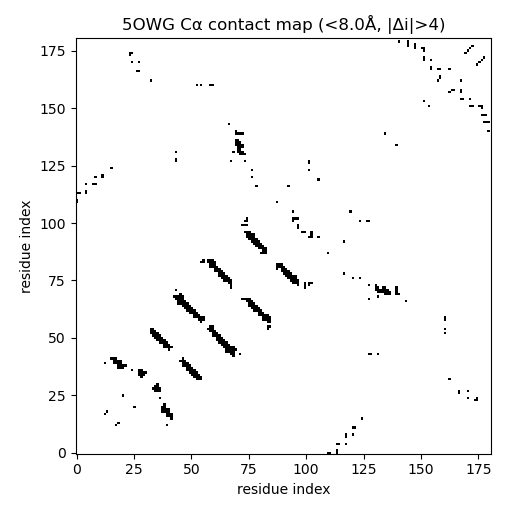is sp. PCC 6803
  4eoe-assembly1_A  TM=7.840E-01  e=3.203E-06  Synechocystis sp. PCC 6803 substr. Kazusa

Sequence (181 aa):
RLIKWKDETIEVLNNNLVEYNEPGMERFNNEKLGWVNRTWNNRYIRRAHLDVVDVREGLWMAHLCLFPMLTNGG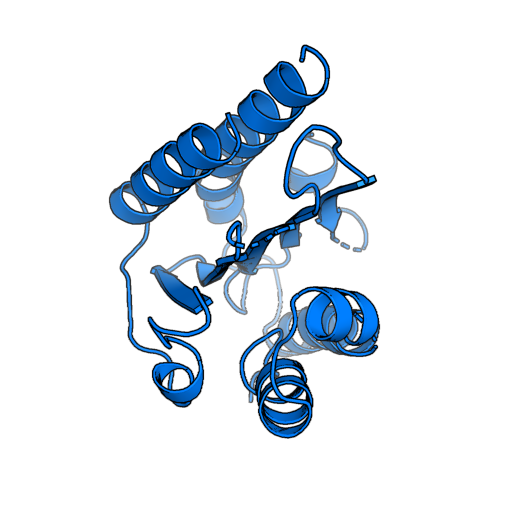PIYGFDIIAGEKKVTGAFHDFSPKDHPLTKWFEDELNKICTMAVSNLNNYIDKIRNHEGEAEMADVIKAQNYYSEHQQKTPRVMQSLGLPEEDIKLFCSDNLFPFVS

Foldseek 3Di:
DVVVLVVLQVVLCVVQWAWDDDPPCVVQPDVVQQWDKTWTADPFWRIWIWIWGPPPCWWIWIWIWIHTDQLFQWFMWIWIWIATPPGTDDTDTARHHVDDVLRVPAVVVVVVSSVRSSVNVSVCSVVSVVGHNVHDRVVSLVVLVVVLVVPLVQLVVCVVSVDDPVVNVVCSAPPDSHHDD

Secondary structure (DSSP, 8-state):
-HHHHHHHHHHHHHHHSEEE--TTGGGG-BTTTTEEEEEEE-SSEEEEEEEEEEE---EEEEEEEEEEPTT----EEEEEEE--SS---EEEEEEE----HHHH----HHHHHHHHHHHHHHHHHHHGGGGTTSS-HHHHHHHHHHHHHHHH--HHHHHHTT--HHHHHHHHHHSSS----